Protein AF-W7XG21-F1 (afdb_monomer_lite)

Radius of gyration: 21.7 Å; chains: 1; bounding box: 55×39×60 Å

Organism: Tetrahymena thermophila (strain SB210) (NCBI:txid312017)

Foldseek 3Di:
DVVVLVVVCVVVPDCDDPCPPVVLVVLLVVLVVLLVLLVVLLVVLPPDPDPPVVNVVSCCRNQVLVVVLVVVLVVCVVPPPDPPSLLVSLVVLVVVLVVVLVVLVVVLVVCVVVVHDNVSVLLSLVSNVVSLSRCLLNNLLSLLQLQDWADDPPFIARSSDRVHGDCDVPRRVVCNVVPSVVVNCCSLPVVLVVVVVVVVVCVVVVHDPSVVVSVVSLCRPHDSVPSCVSNVSSNVSSVCSNVSRVVSNVVVVD

Sequence (254 aa):
AKLTGYFINKSDILYLGSTLKISEKSQILSKIFTDHLQILSLFSFFSVNIPNYFKVPLLLSGNSLSLTSKSIDCFFSQFQNLKPLWFYQIIWSLLLPIFLFAFYLTLGLLLLLLKKNNIILKYRNTAFIFIYLYFFPTVVSLLSRSLNCIQIGDESYLDLDFNIKCFDPENHLPYMIYFSIPILFVWIIVIPLLIFLKIRNGKLKQWSIFTEIKYSIIFAGHKEKFYYWEFGKLAYKSIIIINSILFQQNLLYK

pLDDT: mean 81.96, std 13.56, range [38.0, 97.31]

Secondary structure (DSSP, 8-state):
-HHHHHHHHHTTS----TT--TTTHHHHHHHHHHHHHHHHHHHTTSS----HHHHHHHHHHH-HHHHHHHHHHHHHHT-TT--SHHHHHHHHHHHHHHHHHHHHHHHHHHHHHTT--THHHHTHHHHHHHHHHHHHHHHHHHHHHTT-EEEETTEEEESS-TTSBTT-TTTTHHHIIIIIHHHHHIIIIIHHHHHHHHHHHHHHTT--HHHHHTTHHHHTTS-GGGTHHHHHHHHHHHHHHHHHHHHHHHHTT-

Structure (mmCIF, N/CA/C/O backbone):
data_AF-W7XG21-F1
#
_entry.id   AF-W7XG21-F1
#
loop_
_atom_site.group_PDB
_atom_site.id
_atom_site.type_symbol
_atom_site.label_atom_id
_atom_site.label_alt_id
_atom_site.label_comp_id
_atom_site.label_asym_id
_atom_site.label_entity_id
_atom_site.label_seq_id
_atom_site.pdbx_PDB_ins_code
_atom_site.Cartn_x
_atom_site.Cartn_y
_atom_site.Cartn_z
_atom_site.occupancy
_atom_site.B_iso_or_equiv
_atom_site.auth_seq_id
_atom_site.auth_comp_id
_atom_site.auth_asym_id
_atom_site.auth_atom_id
_atom_site.pdbx_PDB_model_num
ATOM 1 N N . ALA A 1 1 ? 26.578 -8.175 -20.721 1.00 51.09 1 ALA A N 1
ATOM 2 C CA . ALA A 1 1 ? 25.925 -9.338 -20.080 1.00 51.09 1 ALA A CA 1
ATOM 3 C C . ALA A 1 1 ? 24.444 -9.468 -20.469 1.00 51.09 1 ALA A C 1
ATOM 5 O O . ALA A 1 1 ? 24.156 -10.289 -21.326 1.00 51.09 1 ALA A O 1
ATOM 6 N N . LYS A 1 2 ? 23.508 -8.652 -19.941 1.00 45.06 2 LYS A N 1
ATOM 7 C CA . LYS A 1 2 ? 22.058 -8.775 -20.258 1.00 45.06 2 LYS A CA 1
ATOM 8 C C . LYS A 1 2 ? 21.704 -8.609 -21.746 1.00 45.06 2 LYS A C 1
ATOM 10 O O . LYS A 1 2 ? 20.922 -9.390 -22.266 1.00 45.06 2 LYS A O 1
ATOM 15 N N . LEU A 1 3 ? 22.283 -7.611 -22.419 1.00 55.72 3 LEU A N 1
ATOM 16 C CA . LEU A 1 3 ? 22.038 -7.356 -23.847 1.00 55.72 3 LEU A CA 1
ATOM 17 C C . LEU A 1 3 ? 22.591 -8.485 -24.725 1.00 55.72 3 LEU A C 1
ATOM 19 O O . LEU A 1 3 ? 21.897 -8.988 -25.595 1.00 55.72 3 LEU A O 1
ATOM 23 N N . THR A 1 4 ? 23.809 -8.937 -24.431 1.00 64.19 4 THR A N 1
ATOM 24 C CA . THR A 1 4 ? 24.489 -10.016 -25.155 1.00 64.19 4 THR A CA 1
ATOM 25 C C . THR A 1 4 ? 23.702 -11.330 -25.092 1.00 64.19 4 THR A C 1
ATOM 27 O O . THR A 1 4 ? 23.478 -11.954 -26.121 1.00 64.19 4 THR A O 1
ATOM 30 N N . GLY A 1 5 ? 23.196 -11.706 -23.910 1.00 60.62 5 GLY A N 1
ATOM 31 C CA . GLY A 1 5 ? 22.370 -12.910 -23.755 1.00 60.62 5 GLY A CA 1
ATOM 32 C C . GLY A 1 5 ? 21.024 -12.832 -24.485 1.00 60.62 5 GLY A C 1
ATOM 33 O O . GLY A 1 5 ? 20.565 -13.836 -25.017 1.00 60.62 5 GLY A O 1
ATOM 34 N N . TYR A 1 6 ? 20.416 -11.643 -24.572 1.00 61.75 6 TYR A N 1
ATOM 35 C CA . TYR A 1 6 ? 19.166 -11.441 -25.312 1.00 61.75 6 TYR A CA 1
ATOM 36 C C . TYR A 1 6 ? 19.341 -11.648 -26.824 1.00 61.75 6 TYR A C 1
ATOM 38 O O . TYR A 1 6 ? 18.515 -12.310 -27.447 1.00 61.75 6 TYR A O 1
ATOM 46 N N . PHE A 1 7 ? 20.422 -11.126 -27.414 1.00 70.62 7 PHE A N 1
ATOM 47 C CA . PHE A 1 7 ? 20.681 -11.279 -28.850 1.00 70.62 7 PHE A CA 1
ATOM 48 C C . PHE A 1 7 ? 21.081 -12.708 -29.235 1.00 70.62 7 PHE A C 1
ATOM 50 O O . PHE A 1 7 ? 20.623 -13.193 -30.264 1.00 70.62 7 PHE A O 1
ATOM 57 N N . ILE A 1 8 ? 21.846 -13.405 -28.389 1.00 70.19 8 ILE A N 1
ATOM 58 C CA . ILE A 1 8 ? 22.228 -14.808 -28.624 1.00 70.19 8 ILE A CA 1
ATOM 59 C C . ILE A 1 8 ? 20.993 -15.720 -28.606 1.00 70.19 8 ILE A C 1
ATOM 61 O O . ILE A 1 8 ? 20.822 -16.536 -29.507 1.00 70.19 8 ILE A O 1
ATOM 65 N N . ASN A 1 9 ? 20.074 -15.521 -27.656 1.00 57.22 9 ASN A N 1
ATOM 66 C CA . ASN A 1 9 ? 18.841 -16.311 -27.594 1.00 57.22 9 ASN A CA 1
ATOM 67 C C . ASN A 1 9 ? 17.882 -16.013 -28.762 1.00 57.22 9 ASN A C 1
ATOM 69 O O . ASN A 1 9 ? 17.053 -16.843 -29.102 1.00 57.22 9 ASN A O 1
ATOM 73 N N . LYS A 1 10 ? 17.985 -14.825 -29.376 1.00 64.19 10 LYS A N 1
ATOM 74 C CA . LYS A 1 10 ? 17.202 -14.436 -30.560 1.00 64.19 10 LYS A CA 1
ATOM 75 C C . LYS A 1 10 ? 17.805 -14.957 -31.873 1.00 64.19 10 LYS A C 1
ATOM 77 O O . LYS A 1 10 ? 17.129 -14.939 -32.892 1.00 64.19 10 LYS A O 1
ATOM 82 N N . SER A 1 11 ? 19.071 -15.375 -31.856 1.00 75.25 11 SER A N 1
ATOM 83 C CA . SER A 1 11 ? 19.761 -15.931 -33.026 1.00 75.25 11 SER A CA 1
ATOM 84 C C . SER A 1 11 ? 19.549 -17.438 -33.223 1.00 75.25 11 SER A C 1
ATOM 86 O O . SER A 1 11 ? 20.087 -17.980 -34.177 1.00 75.25 11 SER A O 1
ATOM 88 N N . ASP A 1 12 ? 18.810 -18.116 -32.333 1.00 60.25 12 ASP A N 1
ATOM 89 C CA . ASP A 1 12 ? 18.557 -19.574 -32.328 1.00 60.25 12 ASP A CA 1
ATOM 90 C C . ASP A 1 12 ? 19.813 -20.477 -32.359 1.00 60.25 12 ASP A C 1
ATOM 92 O O . ASP A 1 12 ? 19.709 -21.697 -32.441 1.00 60.25 12 ASP A O 1
ATOM 96 N N . ILE A 1 13 ? 21.014 -19.906 -32.203 1.00 69.00 13 ILE A N 1
ATOM 97 C CA . ILE A 1 13 ? 22.295 -20.635 -32.196 1.00 69.00 13 ILE A CA 1
ATOM 98 C C . ILE A 1 13 ? 22.420 -21.539 -30.955 1.00 69.00 13 ILE A C 1
ATOM 100 O O . ILE A 1 13 ? 23.082 -22.572 -30.995 1.00 69.00 13 ILE A O 1
ATOM 104 N N . LEU A 1 14 ? 21.790 -21.158 -29.840 1.00 51.00 14 LEU A N 1
ATOM 105 C CA . LEU A 1 14 ? 21.833 -21.878 -28.567 1.00 51.00 14 LEU A CA 1
ATOM 106 C C . LEU A 1 14 ? 20.486 -21.743 -27.851 1.00 51.00 14 LEU A C 1
ATOM 108 O O . LEU A 1 14 ? 20.161 -20.674 -27.334 1.00 51.00 14 LEU A O 1
ATOM 112 N N . TYR A 1 15 ? 19.726 -22.839 -27.778 1.00 49.00 15 TYR A N 1
ATOM 113 C CA . TYR A 1 15 ? 18.477 -22.902 -27.016 1.00 49.00 15 TYR A CA 1
ATOM 114 C C . TYR A 1 15 ? 18.781 -23.106 -25.534 1.00 49.00 15 TYR A C 1
ATOM 116 O O . TYR A 1 15 ? 18.716 -24.200 -24.970 1.00 49.00 15 TYR A O 1
ATOM 124 N N . LEU A 1 16 ? 19.175 -22.024 -24.885 1.00 51.59 16 LEU A N 1
ATOM 125 C CA . LEU A 1 16 ? 19.318 -22.011 -23.447 1.00 51.59 16 LEU A CA 1
ATOM 126 C C . LEU A 1 16 ? 17.901 -21.950 -22.848 1.00 51.59 16 LEU A C 1
ATOM 128 O O . LEU A 1 16 ? 17.158 -20.998 -23.090 1.00 51.59 16 LEU A O 1
ATOM 132 N N . GLY A 1 17 ? 17.504 -22.993 -22.10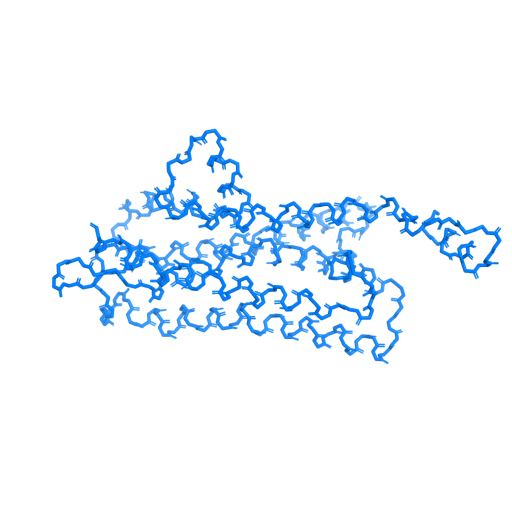8 1.00 41.72 17 GLY A N 1
ATOM 133 C CA . GLY A 1 17 ? 16.161 -23.120 -21.530 1.00 41.72 17 GLY A CA 1
ATOM 134 C C . GLY A 1 17 ? 15.689 -21.847 -20.813 1.00 41.72 17 GLY A C 1
ATOM 135 O O . GLY A 1 17 ? 16.494 -21.040 -20.349 1.00 41.72 17 GLY A O 1
ATOM 136 N N . SER A 1 18 ? 14.371 -21.661 -20.684 1.00 45.22 18 SER A N 1
ATOM 137 C CA . SER A 1 18 ? 13.708 -20.438 -20.174 1.00 45.22 18 SER A CA 1
ATOM 138 C C . SER A 1 18 ? 14.141 -19.956 -18.773 1.00 45.22 18 SER A C 1
ATOM 140 O O . SER A 1 18 ? 13.655 -18.942 -18.280 1.00 45.22 18 SER A O 1
ATOM 142 N N . THR A 1 19 ? 15.063 -20.661 -18.123 1.00 43.56 19 THR A N 1
ATOM 143 C CA . THR A 1 19 ? 15.789 -20.313 -16.896 1.00 43.56 19 THR A CA 1
ATOM 144 C C . THR A 1 19 ? 16.923 -19.293 -17.100 1.00 43.56 19 THR A C 1
ATOM 146 O O . THR A 1 19 ? 17.560 -18.876 -16.127 1.00 43.56 19 THR A O 1
ATOM 149 N N . LEU A 1 20 ? 17.144 -18.831 -18.334 1.00 41.56 20 LEU A N 1
ATOM 150 C CA . LEU A 1 20 ? 18.211 -17.921 -18.770 1.00 41.56 20 LEU A CA 1
ATOM 151 C C . LEU A 1 20 ? 18.045 -16.436 -18.389 1.00 41.56 20 LEU A C 1
ATOM 153 O O . LEU A 1 20 ? 18.489 -15.526 -19.089 1.00 41.56 20 LEU A O 1
ATOM 157 N N . LYS A 1 21 ? 17.423 -16.152 -17.250 1.00 50.03 21 LYS A N 1
ATOM 158 C CA . LYS A 1 21 ? 17.510 -14.833 -16.617 1.00 50.03 21 LYS A CA 1
ATOM 159 C C . LYS A 1 21 ? 17.879 -15.012 -15.156 1.00 50.03 21 LYS A C 1
ATOM 161 O O . LYS A 1 21 ? 17.107 -14.729 -14.247 1.00 50.03 21 LYS A O 1
ATOM 166 N N . ILE A 1 22 ? 19.108 -15.466 -14.930 1.00 47.12 22 ILE A N 1
ATOM 167 C CA . ILE A 1 22 ? 19.698 -15.663 -13.597 1.00 47.12 22 ILE A CA 1
ATOM 168 C C . ILE A 1 22 ? 19.563 -14.394 -12.721 1.00 47.12 22 ILE A C 1
ATOM 170 O O . ILE A 1 22 ? 19.378 -14.509 -11.516 1.00 47.12 22 ILE A O 1
ATOM 174 N N . SER A 1 23 ? 19.519 -13.189 -13.312 1.00 50.47 23 SER A N 1
ATOM 175 C CA . SER A 1 23 ? 19.274 -11.928 -12.586 1.00 50.47 23 SER A CA 1
ATOM 176 C C . SER A 1 23 ? 17.812 -11.634 -12.216 1.00 50.47 23 SER A C 1
ATOM 178 O O . SER A 1 23 ? 17.576 -10.784 -11.366 1.00 50.47 23 SER A O 1
ATOM 180 N N . GLU A 1 24 ? 16.827 -12.236 -12.893 1.00 54.59 24 GLU A N 1
ATOM 181 C CA . GLU A 1 24 ? 15.404 -12.075 -12.535 1.00 54.59 24 GLU A CA 1
ATOM 182 C C . GLU A 1 24 ? 14.988 -13.047 -11.425 1.00 54.59 24 GLU A C 1
ATOM 184 O O . GLU A 1 24 ? 14.003 -12.787 -10.739 1.00 54.59 24 GLU A O 1
ATOM 189 N N . LYS A 1 25 ? 15.770 -14.112 -11.177 1.00 63.50 25 LYS A N 1
ATOM 190 C CA . LYS A 1 25 ? 15.495 -15.082 -10.106 1.00 63.50 25 LYS A CA 1
ATOM 191 C C . LYS A 1 25 ? 15.324 -14.408 -8.745 1.00 63.50 25 LYS A C 1
ATOM 193 O O . LYS A 1 25 ? 14.364 -14.717 -8.058 1.00 63.50 25 LYS A O 1
ATOM 198 N N . SER A 1 26 ? 16.189 -13.464 -8.367 1.00 69.50 26 SER A N 1
ATOM 199 C CA . SER A 1 26 ? 16.089 -12.803 -7.056 1.00 69.50 26 SER A CA 1
ATOM 200 C C . SER A 1 26 ? 14.836 -11.935 -6.920 1.00 69.50 26 SER A C 1
ATOM 202 O O . SER A 1 26 ? 14.194 -11.962 -5.877 1.00 69.50 26 SER A O 1
ATOM 204 N N . GLN A 1 27 ? 14.444 -11.211 -7.976 1.00 69.94 27 GLN A N 1
ATOM 205 C CA . GLN A 1 27 ? 13.226 -10.392 -7.978 1.00 69.94 27 GLN A CA 1
ATOM 206 C C . GLN A 1 27 ? 11.970 -11.263 -7.909 1.00 69.94 27 GLN A C 1
ATOM 208 O O . GLN A 1 27 ? 11.058 -10.964 -7.143 1.00 69.94 27 GLN A O 1
ATOM 213 N N . ILE A 1 28 ? 11.941 -12.358 -8.673 1.00 77.62 28 ILE A N 1
ATOM 214 C CA . ILE A 1 28 ? 10.830 -13.315 -8.674 1.00 77.62 28 ILE A CA 1
ATOM 215 C C . ILE A 1 28 ? 10.730 -14.016 -7.315 1.00 77.62 28 ILE A C 1
ATOM 217 O O . ILE A 1 28 ? 9.648 -14.058 -6.739 1.00 77.62 28 ILE A O 1
ATOM 221 N N . LEU A 1 29 ? 11.848 -14.507 -6.772 1.00 79.69 29 LEU A N 1
ATOM 222 C CA . LEU A 1 29 ? 11.887 -15.170 -5.466 1.00 79.69 29 LEU A CA 1
ATOM 223 C C . LEU A 1 29 ? 11.486 -14.221 -4.338 1.00 79.69 29 LEU A C 1
ATOM 225 O O . LEU A 1 29 ? 10.632 -14.580 -3.537 1.00 79.69 29 LEU A O 1
ATOM 229 N N . SER A 1 30 ? 12.037 -13.002 -4.304 1.00 77.25 30 SER A N 1
ATOM 230 C CA . SER A 1 30 ? 11.657 -11.992 -3.310 1.00 77.25 30 SER A CA 1
ATOM 231 C C . SER A 1 30 ? 10.165 -11.689 -3.379 1.00 77.25 30 SER A C 1
ATOM 233 O O . SER A 1 30 ? 9.522 -11.618 -2.343 1.00 77.25 30 SER A O 1
ATOM 235 N N . LYS A 1 31 ? 9.603 -11.555 -4.582 1.00 82.31 31 LYS A N 1
ATOM 236 C CA . LYS A 1 31 ? 8.179 -11.280 -4.777 1.00 82.31 31 LYS A CA 1
ATOM 237 C C . LYS A 1 31 ? 7.293 -12.438 -4.322 1.00 82.31 31 LYS A C 1
ATOM 239 O O . LYS A 1 31 ? 6.344 -12.202 -3.587 1.00 82.31 31 LYS A O 1
ATOM 244 N N . ILE A 1 32 ? 7.615 -13.675 -4.709 1.00 83.69 32 ILE A N 1
ATOM 245 C CA . ILE A 1 32 ? 6.880 -14.874 -4.270 1.00 83.69 32 ILE A CA 1
ATOM 246 C C . ILE A 1 32 ? 6.934 -14.993 -2.745 1.00 83.69 32 ILE A C 1
ATOM 248 O O . ILE A 1 32 ? 5.900 -15.175 -2.108 1.00 83.69 32 ILE A O 1
ATOM 252 N N . PHE A 1 33 ? 8.127 -14.848 -2.168 1.00 83.25 33 PHE A N 1
ATOM 253 C CA . PHE A 1 33 ? 8.347 -14.924 -0.730 1.00 83.25 33 PHE A CA 1
ATOM 254 C C . PHE A 1 33 ? 7.552 -13.853 0.024 1.00 83.25 33 PHE A C 1
ATOM 256 O O . PHE A 1 33 ? 6.795 -14.186 0.932 1.00 83.25 33 PHE A O 1
ATOM 263 N N . THR A 1 34 ? 7.649 -12.587 -0.393 1.00 81.56 34 THR A N 1
ATOM 264 C CA . THR A 1 34 ? 6.872 -11.487 0.190 1.00 81.56 34 THR A CA 1
ATOM 265 C C . THR A 1 34 ? 5.369 -11.723 0.039 1.00 81.56 34 THR A C 1
ATOM 267 O O . THR A 1 34 ? 4.644 -11.581 1.017 1.00 81.56 34 THR A O 1
ATOM 270 N N . ASP A 1 35 ? 4.892 -12.150 -1.134 1.00 83.50 35 ASP A N 1
ATOM 271 C CA . ASP A 1 35 ? 3.472 -12.449 -1.363 1.00 83.50 35 ASP A CA 1
ATOM 272 C C . ASP A 1 35 ? 2.957 -13.535 -0.403 1.00 83.50 35 ASP A C 1
ATOM 274 O O . ASP A 1 35 ? 1.866 -13.399 0.154 1.00 83.50 35 ASP A O 1
ATOM 278 N N . HIS A 1 36 ? 3.736 -14.599 -0.191 1.00 85.75 36 HIS A N 1
ATOM 279 C CA . HIS A 1 36 ? 3.350 -15.703 0.692 1.00 85.75 36 HIS A CA 1
ATOM 280 C C . HIS A 1 36 ? 3.365 -15.280 2.157 1.00 85.75 36 HIS A C 1
ATOM 282 O O . HIS A 1 36 ? 2.419 -15.579 2.879 1.00 85.75 36 HIS A O 1
ATOM 288 N N . LEU A 1 37 ? 4.390 -14.547 2.591 1.00 82.56 37 LEU A N 1
ATOM 289 C CA . LEU A 1 37 ? 4.461 -14.029 3.956 1.00 82.56 37 LEU A CA 1
ATOM 290 C C . LEU A 1 37 ? 3.326 -13.053 4.265 1.00 82.56 37 LEU A C 1
ATOM 292 O O . LEU A 1 37 ? 2.730 -13.134 5.335 1.00 82.56 37 LEU A O 1
ATOM 296 N N . GLN A 1 38 ? 2.980 -12.182 3.316 1.00 84.19 38 GLN A N 1
ATOM 297 C CA . GLN A 1 38 ? 1.833 -11.283 3.430 1.00 84.19 38 GLN A CA 1
ATOM 298 C C . GLN A 1 38 ? 0.530 -12.063 3.629 1.00 84.19 38 GLN A C 1
ATOM 300 O O . GLN A 1 38 ? -0.201 -11.777 4.572 1.00 84.19 38 GLN A O 1
ATOM 305 N N . ILE A 1 39 ? 0.257 -13.079 2.805 1.00 81.62 39 ILE A N 1
ATOM 306 C CA . ILE A 1 39 ? -0.952 -13.908 2.946 1.00 81.62 39 ILE A CA 1
ATOM 307 C C . ILE A 1 39 ? -0.933 -14.687 4.265 1.00 81.62 39 ILE A C 1
ATOM 309 O O . ILE A 1 39 ? -1.923 -14.686 4.991 1.00 81.62 39 ILE A O 1
ATOM 313 N N . LEU A 1 40 ? 0.195 -15.311 4.609 1.00 81.12 40 LEU A N 1
ATOM 314 C CA . LEU A 1 40 ? 0.346 -16.051 5.859 1.00 81.12 40 LEU A CA 1
ATOM 315 C C . LEU A 1 40 ? 0.131 -15.154 7.083 1.00 81.12 40 LEU A C 1
ATOM 317 O O . LEU A 1 40 ? -0.519 -15.574 8.035 1.00 81.12 40 LEU A O 1
ATOM 321 N N . SER A 1 41 ? 0.596 -13.903 7.050 1.00 76.88 41 SER A N 1
ATOM 322 C CA . SER A 1 41 ? 0.371 -12.954 8.147 1.00 76.88 41 SER A CA 1
ATOM 323 C C . SER A 1 41 ? -1.110 -12.671 8.403 1.00 76.88 41 SER A C 1
ATOM 325 O O . SER A 1 41 ? -1.483 -12.450 9.554 1.00 76.88 41 SER A O 1
ATOM 327 N N . LEU A 1 42 ? -1.972 -12.777 7.385 1.00 74.38 42 LEU A N 1
ATOM 328 C CA . LEU A 1 42 ? -3.421 -12.655 7.567 1.00 74.38 42 LEU A CA 1
ATOM 329 C C . LEU A 1 42 ? -3.984 -13.809 8.402 1.00 74.38 42 LEU A C 1
ATOM 331 O O . LEU A 1 42 ? -4.886 -13.597 9.205 1.00 74.38 42 LEU A O 1
ATOM 335 N N . PHE A 1 43 ? -3.405 -15.010 8.297 1.00 72.94 43 PHE A N 1
ATOM 336 C CA . PHE A 1 43 ? -3.842 -16.148 9.105 1.00 72.94 43 PHE A CA 1
ATOM 337 C C . PHE A 1 43 ? -3.538 -15.988 10.595 1.00 72.94 43 PHE A C 1
ATOM 339 O O . PHE A 1 43 ? -4.204 -16.606 11.420 1.00 72.94 43 PHE A O 1
ATOM 346 N N . SER A 1 44 ? -2.574 -15.136 10.956 1.00 64.38 44 SER A N 1
ATOM 347 C CA . SER A 1 44 ? -2.250 -14.875 12.362 1.00 64.38 44 SER A CA 1
ATOM 348 C C . SER A 1 44 ? -3.296 -14.035 13.107 1.00 64.38 44 SER A C 1
ATOM 350 O O . SER A 1 44 ? -3.209 -13.930 14.331 1.00 64.38 44 SER A O 1
ATOM 352 N N . PHE A 1 45 ? -4.267 -13.449 12.393 1.00 61.47 45 PHE A N 1
ATOM 353 C CA . PHE A 1 45 ? -5.435 -12.801 12.997 1.00 61.47 45 PHE A CA 1
ATOM 354 C C . PHE A 1 45 ? -6.480 -13.801 13.489 1.00 61.47 45 PHE A C 1
ATOM 356 O O . PHE A 1 45 ? -7.220 -13.496 14.422 1.00 61.47 45 PHE A O 1
ATOM 363 N N . PHE A 1 46 ? -6.539 -14.995 12.897 1.00 63.94 46 PHE A N 1
ATOM 364 C CA . PHE A 1 46 ? -7.368 -16.063 13.439 1.00 63.94 46 PHE A CA 1
ATOM 365 C C . PHE A 1 46 ? -6.730 -16.585 14.728 1.00 63.94 46 PHE A C 1
ATOM 367 O O . PHE A 1 46 ? -5.507 -16.571 14.875 1.00 63.94 46 PHE A O 1
ATOM 374 N N . SER A 1 47 ? -7.555 -17.065 15.658 1.00 56.84 47 SER A N 1
ATOM 375 C CA . SER A 1 47 ? -7.174 -17.628 16.963 1.00 56.84 47 SER A CA 1
ATOM 376 C C . SER A 1 47 ? -6.412 -18.963 16.860 1.00 56.84 47 SER A C 1
ATOM 378 O O . SER A 1 47 ? -6.596 -19.880 17.655 1.00 56.84 47 SER A O 1
ATOM 380 N N . VAL A 1 48 ? -5.537 -19.101 15.865 1.00 64.75 48 VAL A N 1
ATOM 381 C CA . VAL A 1 48 ? -4.606 -20.214 15.743 1.00 64.75 48 VAL A CA 1
ATOM 382 C C . VAL A 1 48 ? -3.431 -19.928 16.673 1.00 64.75 48 VAL A C 1
ATOM 384 O O . VAL A 1 48 ? -2.706 -18.945 16.503 1.00 64.75 48 VAL A O 1
ATOM 387 N N . ASN A 1 49 ? -3.225 -20.799 17.660 1.00 65.50 49 ASN A N 1
ATOM 388 C CA . ASN A 1 49 ? -2.102 -20.722 18.592 1.00 65.50 49 ASN A CA 1
ATOM 389 C C . ASN A 1 49 ? -0.783 -21.057 17.877 1.00 65.50 49 ASN A C 1
ATOM 391 O O . ASN A 1 49 ? -0.272 -22.172 17.957 1.00 65.50 49 ASN A O 1
ATOM 395 N N . ILE A 1 50 ? -0.234 -20.085 17.147 1.00 71.69 50 ILE A N 1
ATOM 396 C CA . ILE A 1 50 ? 1.075 -20.189 16.500 1.00 71.69 50 ILE A CA 1
ATOM 397 C C . ILE A 1 50 ? 2.153 -19.829 17.535 1.00 71.69 50 ILE A C 1
ATOM 399 O O . ILE A 1 50 ? 2.098 -18.732 18.099 1.00 71.69 50 ILE A O 1
ATOM 403 N N . PRO A 1 51 ? 3.162 -20.691 17.770 1.00 80.00 51 PRO A N 1
ATOM 404 C CA . PRO A 1 51 ? 4.279 -20.368 18.652 1.00 80.00 51 PRO A CA 1
ATOM 405 C C . PRO A 1 51 ? 4.974 -19.057 18.256 1.00 80.00 51 PRO A C 1
ATOM 407 O O . PRO A 1 51 ? 5.168 -18.775 17.069 1.00 80.00 51 PRO A O 1
ATOM 410 N N . ASN A 1 52 ? 5.418 -18.279 19.248 1.00 75.12 52 ASN A N 1
ATOM 411 C CA . ASN A 1 52 ? 5.994 -16.942 19.036 1.00 75.12 52 ASN A CA 1
ATOM 412 C C . ASN A 1 52 ? 7.168 -16.920 18.040 1.00 75.12 52 ASN A C 1
ATOM 414 O O . ASN A 1 52 ? 7.305 -15.958 17.286 1.00 75.12 52 ASN A O 1
ATOM 418 N N . TYR A 1 53 ? 7.964 -17.994 17.982 1.00 78.38 53 TYR A N 1
ATOM 419 C CA . TYR A 1 53 ? 9.071 -18.139 17.032 1.00 78.38 53 TYR A CA 1
ATOM 420 C C . TYR A 1 53 ? 8.622 -18.027 15.566 1.00 78.38 53 TYR A C 1
ATOM 422 O O . TYR A 1 53 ? 9.294 -17.389 14.760 1.00 78.38 53 TYR A O 1
ATOM 430 N N . PHE A 1 54 ? 7.460 -18.590 15.225 1.00 76.94 54 PHE A N 1
ATOM 431 C CA . PHE A 1 54 ? 6.901 -18.508 13.875 1.00 76.94 54 PHE A CA 1
ATOM 432 C C . PHE A 1 54 ? 6.071 -17.237 13.662 1.00 76.94 54 PHE A C 1
ATOM 434 O O . PHE A 1 54 ? 6.020 -16.721 12.549 1.00 76.94 54 PHE A O 1
ATOM 441 N N . LYS A 1 55 ? 5.459 -16.693 14.722 1.00 74.88 55 LYS A N 1
ATOM 442 C CA . LYS A 1 55 ? 4.594 -15.505 14.645 1.00 74.88 55 LYS A CA 1
ATOM 443 C C . LYS A 1 55 ? 5.369 -14.212 14.353 1.00 74.88 55 LYS A C 1
ATOM 445 O O . LYS A 1 55 ? 4.905 -13.390 13.565 1.00 74.88 55 LYS A O 1
ATOM 450 N N . VAL A 1 56 ? 6.549 -14.028 14.951 1.00 74.06 56 VAL A N 1
ATOM 451 C CA . VAL A 1 56 ? 7.321 -12.775 14.828 1.00 74.06 56 VAL A CA 1
ATOM 452 C C . VAL A 1 56 ? 7.818 -12.515 13.394 1.00 74.06 56 VAL A C 1
ATOM 454 O O . VAL A 1 56 ? 7.522 -11.439 12.869 1.00 74.06 56 VAL A O 1
ATOM 457 N N . PRO A 1 57 ? 8.497 -13.455 12.703 1.00 73.81 57 PRO A N 1
ATOM 458 C CA . PRO A 1 57 ? 8.932 -13.239 11.320 1.00 73.81 57 PRO A CA 1
ATOM 459 C C . PRO A 1 57 ? 7.757 -13.023 10.362 1.00 73.81 57 PRO A C 1
ATOM 461 O O . PRO A 1 57 ? 7.847 -12.213 9.439 1.00 73.81 57 PRO A O 1
ATOM 464 N N . LEU A 1 58 ? 6.643 -13.718 10.605 1.00 75.00 58 LEU A N 1
ATOM 465 C CA . LEU A 1 58 ? 5.421 -13.628 9.813 1.00 75.00 58 LEU A CA 1
ATOM 466 C C . LEU A 1 58 ? 4.798 -12.230 9.876 1.00 75.00 58 LEU A C 1
ATOM 468 O O . LEU A 1 58 ? 4.477 -11.638 8.849 1.00 75.00 58 LEU A O 1
ATOM 472 N N . LEU A 1 59 ? 4.663 -11.686 11.087 1.00 70.44 59 LEU A N 1
ATOM 473 C CA . LEU A 1 59 ? 4.090 -10.363 11.308 1.00 70.44 59 LEU A CA 1
ATOM 474 C C . LEU A 1 59 ? 5.035 -9.252 10.846 1.00 70.44 59 LEU A C 1
ATOM 476 O O . LEU A 1 59 ? 4.590 -8.329 10.178 1.00 70.44 59 LEU A O 1
ATOM 480 N N . LEU A 1 60 ? 6.341 -9.352 11.113 1.00 71.25 60 LEU A N 1
ATOM 481 C CA . LEU A 1 60 ? 7.307 -8.332 10.680 1.00 71.25 60 LEU A CA 1
ATOM 482 C C . LEU A 1 60 ? 7.390 -8.192 9.155 1.00 71.25 60 LEU A C 1
ATOM 484 O O . LEU A 1 60 ? 7.606 -7.091 8.654 1.00 71.25 60 LEU A O 1
ATOM 488 N N . SER A 1 61 ? 7.233 -9.293 8.422 1.00 68.62 61 SER A N 1
ATOM 489 C CA . SER A 1 61 ? 7.376 -9.306 6.964 1.00 68.62 61 SER A CA 1
ATOM 490 C C . SER A 1 61 ? 6.053 -9.175 6.208 1.00 68.62 61 SER A C 1
ATOM 492 O O . SER A 1 61 ? 6.032 -8.602 5.119 1.00 68.62 61 SER A O 1
ATOM 494 N N . GLY A 1 62 ? 4.955 -9.691 6.766 1.00 64.81 62 GLY A N 1
ATOM 495 C CA . GLY A 1 62 ? 3.644 -9.678 6.122 1.00 64.81 62 GLY A CA 1
ATOM 496 C C . GLY A 1 62 ? 2.700 -8.574 6.604 1.00 64.81 62 GLY A C 1
ATOM 497 O O . GLY A 1 62 ? 1.915 -8.073 5.801 1.00 64.81 62 GLY A O 1
ATOM 498 N N . ASN A 1 63 ? 2.806 -8.149 7.871 1.00 67.88 63 ASN A N 1
ATOM 499 C CA . ASN A 1 63 ? 1.990 -7.086 8.466 1.00 67.88 63 ASN A CA 1
ATOM 500 C C . ASN A 1 63 ? 2.810 -6.207 9.429 1.00 67.88 63 ASN A C 1
ATOM 502 O O . ASN A 1 63 ? 2.543 -6.109 10.626 1.00 67.88 63 ASN A O 1
ATOM 506 N N . SER A 1 64 ? 3.855 -5.570 8.902 1.00 62.38 64 SER A N 1
ATOM 507 C CA . SER A 1 64 ? 4.831 -4.841 9.721 1.00 62.38 64 SER A CA 1
ATOM 508 C C . SER A 1 64 ? 4.212 -3.719 10.565 1.00 62.38 64 SER A C 1
ATOM 510 O O . SER A 1 64 ? 4.721 -3.410 11.640 1.00 62.38 64 SER A O 1
ATOM 512 N N . LEU A 1 65 ? 3.113 -3.114 10.094 1.00 63.47 65 LEU A N 1
ATOM 513 C CA . LEU A 1 65 ? 2.482 -1.976 10.764 1.00 63.47 65 LEU A CA 1
ATOM 514 C C . LEU A 1 65 ? 1.706 -2.384 12.024 1.00 63.47 65 LEU A C 1
ATOM 516 O O . LEU A 1 65 ? 1.629 -1.578 12.947 1.00 63.47 65 LEU A O 1
ATOM 520 N N . SER A 1 66 ? 1.181 -3.615 12.117 1.00 63.53 66 SER A N 1
ATOM 521 C CA . SER A 1 66 ? 0.402 -4.047 13.291 1.00 63.53 66 SER A CA 1
ATOM 522 C C . SER A 1 66 ? 1.252 -4.238 14.550 1.00 63.53 66 SER A C 1
ATOM 524 O O . SER A 1 66 ? 0.749 -4.093 15.661 1.00 63.53 66 SER A O 1
ATOM 526 N N . LEU A 1 67 ? 2.538 -4.574 14.391 1.00 61.78 67 LEU A N 1
ATOM 527 C CA . LEU A 1 67 ? 3.482 -4.676 15.509 1.00 61.78 67 LEU A CA 1
ATOM 528 C C . LEU A 1 67 ? 3.965 -3.298 15.957 1.00 61.78 67 LEU A C 1
ATOM 530 O O . LEU A 1 67 ? 4.015 -3.021 17.153 1.00 61.78 67 LEU A O 1
ATOM 534 N N . THR A 1 68 ? 4.297 -2.422 15.006 1.00 61.81 68 THR A N 1
ATOM 535 C CA . THR A 1 68 ? 4.765 -1.070 15.334 1.00 61.81 68 THR A CA 1
ATOM 536 C C . THR A 1 68 ? 3.657 -0.218 15.929 1.00 61.81 68 THR A C 1
ATOM 538 O O . THR A 1 68 ? 3.932 0.615 16.788 1.00 61.81 68 THR A O 1
ATOM 541 N N . SER A 1 69 ? 2.408 -0.431 15.506 1.00 66.25 69 SER A N 1
ATOM 542 C CA . SER A 1 69 ? 1.299 0.399 15.951 1.00 66.25 69 SER A CA 1
ATOM 543 C C . SER A 1 69 ? 1.062 0.320 17.454 1.00 66.25 69 SER A C 1
ATOM 545 O O . SER A 1 69 ? 0.842 1.348 18.071 1.00 66.25 69 SER A O 1
ATOM 547 N N . LYS A 1 70 ? 1.200 -0.857 18.076 1.00 67.62 70 LYS A N 1
ATOM 548 C CA . LYS A 1 70 ? 0.952 -1.013 19.519 1.00 67.62 70 LYS A CA 1
ATOM 549 C C . LYS A 1 70 ? 1.969 -0.281 20.395 1.00 67.62 70 LYS A C 1
ATOM 551 O O . LYS A 1 70 ? 1.600 0.290 21.417 1.00 67.62 70 LYS A O 1
ATOM 556 N N . SER A 1 71 ? 3.234 -0.240 19.982 1.00 74.06 71 SER A N 1
ATOM 557 C CA . SER A 1 71 ? 4.254 0.564 20.669 1.00 74.06 71 SER A CA 1
ATOM 558 C C . SER A 1 71 ? 3.979 2.063 20.537 1.00 74.06 71 SER A C 1
ATOM 560 O O . SER A 1 71 ? 4.257 2.833 21.453 1.00 74.06 71 SER A O 1
ATOM 562 N N . ILE A 1 72 ? 3.413 2.474 19.402 1.00 71.81 72 ILE A N 1
ATOM 563 C CA . ILE A 1 72 ? 3.052 3.865 19.127 1.00 71.81 72 ILE A CA 1
ATOM 564 C C . ILE A 1 72 ? 1.800 4.272 19.911 1.00 71.81 72 ILE A C 1
ATOM 566 O O . ILE A 1 72 ? 1.785 5.368 20.462 1.00 71.81 72 ILE A O 1
ATOM 570 N N . ASP A 1 73 ? 0.805 3.388 20.042 1.00 75.38 73 ASP A N 1
ATOM 571 C CA . ASP A 1 73 ? -0.383 3.609 20.878 1.00 75.38 73 ASP A CA 1
ATOM 572 C C . ASP A 1 73 ? 0.039 3.957 22.320 1.00 75.38 73 ASP A C 1
ATOM 574 O O . ASP A 1 73 ? -0.463 4.912 22.910 1.00 75.38 73 ASP A O 1
ATOM 578 N N . CYS A 1 74 ? 1.035 3.241 22.861 1.00 78.62 74 CYS A N 1
ATOM 579 C CA . CYS A 1 74 ? 1.608 3.516 24.182 1.00 78.62 74 CYS A CA 1
ATOM 580 C C . CYS A 1 74 ? 2.267 4.905 24.254 1.00 78.62 74 CYS A C 1
ATOM 582 O O . CYS A 1 74 ? 2.033 5.647 25.206 1.00 78.62 74 CYS A O 1
ATOM 584 N N . PHE A 1 75 ? 3.022 5.306 23.229 1.00 81.75 75 PHE A N 1
ATOM 585 C CA . PHE A 1 75 ? 3.639 6.634 23.182 1.00 81.75 75 PHE A CA 1
ATOM 586 C C . PHE A 1 75 ? 2.592 7.753 23.084 1.00 81.75 75 PHE A C 1
ATOM 588 O O . PHE A 1 75 ? 2.648 8.723 23.837 1.00 81.75 75 PHE A O 1
ATOM 595 N N . PHE A 1 76 ? 1.601 7.612 22.200 1.00 79.31 76 PHE A N 1
ATOM 596 C CA . PHE A 1 76 ? 0.557 8.622 22.022 1.00 79.31 76 PHE A CA 1
ATOM 597 C C . PHE A 1 76 ? -0.431 8.690 23.185 1.00 79.31 76 PHE A C 1
ATOM 599 O O . PHE A 1 76 ? -0.929 9.776 23.470 1.00 79.31 76 PHE A O 1
ATOM 606 N N . SER A 1 77 ? -0.648 7.596 23.922 1.00 81.06 77 SER A N 1
ATOM 607 C CA . SER A 1 77 ? -1.500 7.612 25.121 1.00 81.06 77 SER A CA 1
ATOM 608 C C . SER A 1 77 ? -1.006 8.561 26.222 1.00 81.06 77 SER A C 1
ATOM 610 O O . SER A 1 77 ? -1.801 9.000 27.050 1.00 81.06 77 SER A O 1
ATOM 612 N N . GLN A 1 78 ? 0.282 8.927 26.218 1.00 82.75 78 GLN A N 1
ATOM 613 C CA . GLN A 1 78 ? 0.846 9.883 27.177 1.00 82.75 78 GLN A CA 1
ATOM 614 C C . GLN A 1 78 ? 0.398 11.327 26.896 1.00 82.75 78 GLN A C 1
ATOM 616 O O . GLN A 1 78 ? 0.442 12.174 27.787 1.00 82.75 78 GLN A O 1
ATOM 621 N N . PHE A 1 79 ? -0.069 11.618 25.678 1.00 80.06 79 PHE A N 1
ATOM 622 C CA . PHE A 1 79 ? -0.513 12.946 25.267 1.00 80.06 79 PHE A CA 1
ATOM 623 C C . PHE A 1 79 ? -2.045 13.017 25.269 1.00 80.06 79 PHE A C 1
ATOM 625 O O . PHE A 1 79 ? -2.701 12.673 24.288 1.00 80.06 79 PHE A O 1
ATOM 632 N N . GLN A 1 80 ? -2.628 13.531 26.357 1.00 69.38 80 GLN A N 1
ATOM 633 C CA . GLN A 1 80 ? -4.088 13.613 26.551 1.00 69.38 80 GLN A CA 1
ATOM 634 C C . GLN A 1 80 ? -4.841 14.396 25.453 1.00 69.38 80 GLN A C 1
ATOM 636 O O . GLN A 1 80 ? -6.036 14.176 25.260 1.00 69.38 80 GLN A O 1
ATOM 641 N N . ASN A 1 81 ? -4.146 15.266 24.712 1.00 75.00 81 ASN A N 1
ATOM 642 C CA . ASN A 1 81 ? -4.721 16.099 23.652 1.00 75.00 81 ASN A CA 1
ATOM 643 C C . ASN A 1 81 ? -4.870 15.373 22.300 1.00 75.00 81 ASN A C 1
ATOM 645 O O . ASN A 1 81 ? -5.505 15.908 21.395 1.00 75.00 81 ASN A O 1
ATOM 649 N N . LEU A 1 82 ? -4.275 14.185 22.127 1.00 74.12 82 LEU A N 1
ATOM 650 C CA . LEU A 1 82 ? -4.303 13.440 20.864 1.00 74.12 82 LEU A CA 1
ATOM 651 C C . LEU A 1 82 ? -5.450 12.422 20.864 1.00 74.12 82 LEU A C 1
ATOM 653 O O . LEU A 1 82 ? -5.242 11.227 21.067 1.00 74.12 82 LEU A O 1
ATOM 657 N N . LYS A 1 83 ? -6.675 12.895 20.621 1.00 77.31 83 LYS A N 1
ATOM 658 C CA . LYS A 1 83 ? -7.842 12.039 20.359 1.00 77.31 83 LYS A CA 1
ATOM 659 C C . LYS A 1 83 ? -8.398 12.307 18.951 1.00 77.31 83 LYS A C 1
ATOM 661 O O . LYS A 1 83 ? -8.408 13.465 18.540 1.00 77.31 83 LYS A O 1
ATOM 666 N N . PRO A 1 84 ? -8.852 11.274 18.219 1.00 85.69 84 PRO A N 1
ATOM 667 C CA . PRO A 1 84 ? -8.808 9.854 18.573 1.00 85.69 84 PRO A CA 1
ATOM 668 C C . PRO A 1 84 ? -7.463 9.188 18.198 1.00 85.69 84 PRO A C 1
ATOM 670 O O . PRO A 1 84 ? -6.886 9.459 17.145 1.00 85.69 84 PRO A O 1
ATOM 673 N N . LEU A 1 85 ? -6.953 8.291 19.051 1.00 85.56 85 LEU A N 1
ATOM 674 C CA . LEU A 1 85 ? -5.609 7.698 18.912 1.00 85.56 85 LEU A CA 1
ATOM 675 C C . LEU A 1 85 ? -5.449 6.858 17.634 1.00 85.56 85 LEU A C 1
ATOM 677 O O . LEU A 1 85 ? -4.428 6.960 16.948 1.00 85.56 85 LEU A O 1
ATOM 681 N N . TRP A 1 86 ? -6.480 6.085 17.272 1.00 87.19 86 TRP A N 1
ATOM 682 C CA . TRP A 1 86 ? -6.475 5.244 16.068 1.00 87.19 86 TRP A CA 1
ATOM 683 C C . TRP A 1 86 ? -6.217 6.051 14.787 1.00 87.19 86 TRP A C 1
ATOM 685 O O . TRP A 1 86 ? -5.559 5.569 13.868 1.00 87.19 86 TRP A O 1
ATOM 695 N N . PHE A 1 87 ? -6.681 7.301 14.717 1.00 90.25 87 PHE A N 1
ATOM 696 C CA . PHE A 1 87 ? -6.474 8.153 13.548 1.00 90.25 87 PHE A CA 1
ATOM 697 C C . PHE A 1 87 ? -4.992 8.509 13.370 1.00 90.25 87 PHE A C 1
ATOM 699 O O . PHE A 1 87 ? -4.429 8.348 12.282 1.00 90.25 87 PHE A O 1
ATOM 706 N N . TYR A 1 88 ? -4.324 8.912 14.454 1.00 87.12 88 TYR A N 1
ATOM 707 C CA . TYR A 1 88 ? -2.890 9.217 14.444 1.00 87.12 88 TYR A CA 1
ATOM 708 C C . TYR A 1 88 ? -2.035 7.979 14.159 1.00 87.12 88 TYR A C 1
ATOM 710 O O . TYR A 1 88 ? -1.048 8.064 13.422 1.00 87.12 88 TYR A O 1
ATOM 718 N N . GLN A 1 89 ? -2.447 6.816 14.664 1.00 84.56 89 GLN A N 1
ATOM 719 C CA . GLN A 1 89 ? -1.830 5.530 14.344 1.00 84.56 89 GLN A CA 1
ATOM 720 C C . GLN A 1 89 ? -1.860 5.249 12.828 1.00 84.56 89 GLN A C 1
ATOM 722 O O . GLN A 1 89 ? -0.849 4.816 12.257 1.00 84.56 89 GLN A O 1
ATOM 727 N N . ILE A 1 90 ? -2.985 5.519 12.153 1.00 88.00 90 ILE A N 1
ATOM 728 C CA . ILE A 1 90 ? -3.101 5.337 10.697 1.00 88.00 90 ILE A CA 1
ATOM 729 C C . ILE A 1 90 ? -2.243 6.344 9.942 1.00 88.00 90 ILE A C 1
ATOM 731 O O . ILE A 1 90 ? -1.516 5.943 9.032 1.00 88.00 90 ILE A O 1
ATOM 735 N N . ILE A 1 91 ? -2.269 7.623 10.325 1.00 89.50 91 ILE A N 1
ATOM 736 C CA . ILE A 1 91 ? -1.424 8.648 9.695 1.00 89.50 91 ILE A CA 1
ATOM 737 C C . ILE A 1 91 ? 0.046 8.242 9.761 1.00 89.50 91 ILE A C 1
ATOM 739 O O . ILE A 1 91 ? 0.734 8.240 8.740 1.00 89.50 91 ILE A O 1
ATOM 743 N N . TRP A 1 92 ? 0.526 7.848 10.940 1.00 84.75 92 TRP A N 1
ATOM 744 C CA . TRP A 1 92 ? 1.913 7.428 11.109 1.00 84.75 92 TRP A CA 1
ATOM 745 C C . TRP A 1 92 ? 2.259 6.211 10.246 1.00 84.75 92 TRP A C 1
ATOM 747 O O . TRP A 1 92 ? 3.303 6.158 9.592 1.00 84.75 92 TRP A O 1
ATOM 757 N N . SER A 1 93 ? 1.340 5.250 10.185 1.00 86.00 93 SER A N 1
ATOM 758 C CA . SER A 1 93 ? 1.496 4.048 9.370 1.00 86.00 93 SER A CA 1
ATOM 759 C C . SER A 1 93 ? 1.555 4.355 7.868 1.00 86.00 93 SER A C 1
ATOM 761 O O . SER A 1 93 ? 2.337 3.737 7.144 1.00 86.00 93 SER A O 1
ATOM 763 N N . LEU A 1 94 ? 0.780 5.337 7.396 1.00 89.50 94 LEU A N 1
ATOM 764 C CA . LEU A 1 94 ? 0.804 5.823 6.011 1.00 89.50 94 LEU A CA 1
ATOM 765 C C . LEU A 1 94 ? 2.045 6.675 5.699 1.00 89.50 94 LEU A C 1
ATOM 767 O O . LEU A 1 94 ? 2.503 6.690 4.556 1.00 89.50 94 LEU A O 1
ATOM 771 N N . LEU A 1 95 ? 2.622 7.351 6.696 1.00 89.81 95 LEU A N 1
ATOM 772 C CA . LEU A 1 95 ? 3.858 8.123 6.537 1.00 89.81 95 LEU A CA 1
ATOM 773 C C . LEU A 1 95 ? 5.087 7.231 6.330 1.00 89.81 95 LEU A C 1
ATOM 775 O O . LEU A 1 95 ? 6.016 7.638 5.634 1.00 89.81 95 LEU A O 1
ATOM 779 N N . LEU A 1 96 ? 5.099 6.009 6.865 1.00 88.81 96 LEU A N 1
ATOM 780 C CA . LEU A 1 96 ? 6.236 5.090 6.747 1.00 88.81 96 LEU A CA 1
ATOM 781 C C . LEU A 1 96 ? 6.669 4.794 5.290 1.00 88.81 96 LEU A C 1
ATOM 783 O O . LEU A 1 96 ? 7.847 4.999 4.981 1.00 88.81 96 LEU A O 1
ATOM 787 N N . PRO A 1 97 ? 5.793 4.355 4.359 1.00 91.38 97 PRO A N 1
ATOM 788 C CA . PRO A 1 97 ? 6.191 4.139 2.964 1.00 91.38 97 PRO A CA 1
ATOM 789 C C . PRO A 1 97 ? 6.663 5.429 2.277 1.00 91.38 97 PRO A C 1
ATOM 791 O O . PRO A 1 97 ? 7.571 5.381 1.441 1.00 91.38 97 PRO A O 1
ATOM 794 N N . ILE A 1 98 ? 6.097 6.583 2.650 1.00 92.88 98 ILE A N 1
ATOM 795 C CA . ILE A 1 98 ? 6.513 7.895 2.133 1.00 92.88 98 ILE A CA 1
ATOM 796 C C . ILE A 1 98 ? 7.928 8.217 2.616 1.00 92.88 98 ILE A C 1
ATOM 798 O O . ILE A 1 98 ? 8.776 8.592 1.808 1.00 92.88 98 ILE A O 1
ATOM 802 N N . PHE A 1 99 ? 8.207 8.014 3.904 1.00 93.00 99 PHE A N 1
ATOM 803 C CA . PHE A 1 99 ? 9.520 8.235 4.498 1.00 93.00 99 PHE A CA 1
ATOM 804 C C . PHE A 1 99 ? 10.584 7.323 3.881 1.00 93.00 99 PHE A C 1
ATOM 806 O O . PHE A 1 99 ? 11.658 7.796 3.517 1.00 93.00 99 PHE A O 1
ATOM 813 N N . LEU A 1 100 ? 10.280 6.037 3.676 1.00 93.56 100 LEU A N 1
ATOM 814 C CA . LEU A 1 100 ? 11.200 5.101 3.020 1.00 93.56 100 LEU A CA 1
ATOM 815 C C . LEU A 1 100 ? 11.515 5.517 1.581 1.00 93.56 100 LEU A C 1
ATOM 817 O O . LEU A 1 100 ? 12.670 5.459 1.151 1.00 93.56 100 LEU A O 1
ATOM 821 N N . PHE A 1 101 ? 10.508 5.971 0.833 1.00 95.06 101 PHE A N 1
ATOM 822 C CA . PHE A 1 101 ? 10.727 6.476 -0.517 1.00 95.06 101 PHE A CA 1
ATOM 823 C C . PHE A 1 101 ? 11.504 7.799 -0.515 1.00 95.06 101 PHE A C 1
ATOM 825 O O . PHE A 1 101 ? 12.416 7.970 -1.324 1.00 95.06 101 PHE A O 1
ATOM 832 N N . ALA A 1 102 ? 11.211 8.710 0.413 1.00 95.38 102 ALA A N 1
ATOM 833 C CA . ALA A 1 102 ? 11.956 9.952 0.583 1.00 95.38 102 ALA A CA 1
ATOM 834 C C . ALA A 1 102 ? 13.427 9.673 0.922 1.00 95.38 102 ALA A C 1
ATOM 836 O O . ALA A 1 102 ? 14.307 10.219 0.264 1.00 95.38 102 ALA A O 1
ATOM 837 N N . PHE A 1 103 ? 13.700 8.757 1.853 1.00 95.19 103 PHE A N 1
ATOM 838 C CA . PHE A 1 103 ? 15.052 8.314 2.196 1.00 95.19 103 PHE A CA 1
ATOM 839 C C . PHE A 1 103 ? 15.789 7.707 0.992 1.00 95.19 103 PHE A C 1
ATOM 841 O O . PHE A 1 103 ? 16.955 8.011 0.737 1.00 95.19 103 PHE A O 1
ATOM 848 N N . TYR A 1 104 ? 15.103 6.892 0.187 1.00 94.25 104 TYR A N 1
ATOM 849 C CA . TYR A 1 104 ? 15.665 6.373 -1.061 1.00 94.25 104 TYR A CA 1
ATOM 850 C C . TYR A 1 104 ? 16.062 7.502 -2.029 1.00 94.25 104 TYR A C 1
ATOM 852 O O . TYR A 1 104 ? 17.120 7.443 -2.664 1.00 94.25 104 TYR A O 1
ATOM 860 N N . LEU A 1 105 ? 15.234 8.547 -2.140 1.00 94.81 105 LEU A N 1
ATOM 861 C CA . LEU A 1 105 ? 15.524 9.709 -2.980 1.00 94.81 105 LEU A CA 1
ATOM 862 C C . LEU A 1 105 ? 16.661 10.563 -2.429 1.00 94.81 105 LEU A C 1
ATOM 864 O O . LEU A 1 105 ? 17.527 10.950 -3.212 1.00 94.81 105 LEU A O 1
ATOM 868 N N . THR A 1 106 ? 16.692 10.837 -1.124 1.00 94.19 106 THR A N 1
ATOM 869 C CA . THR A 1 106 ? 17.768 11.624 -0.506 1.00 94.19 106 THR A CA 1
ATOM 870 C C . THR A 1 106 ? 19.108 10.920 -0.661 1.00 94.19 106 THR A C 1
ATOM 872 O O . THR A 1 106 ? 20.080 11.564 -1.048 1.00 94.19 106 THR A O 1
ATOM 875 N N . LEU A 1 107 ? 19.157 9.596 -0.487 1.00 93.19 107 LEU A N 1
ATOM 876 C CA . LEU A 1 107 ? 20.358 8.802 -0.744 1.00 93.19 107 LEU A CA 1
ATOM 877 C C . LEU A 1 107 ? 20.759 8.864 -2.225 1.00 93.19 107 LEU A C 1
ATOM 879 O O . LEU A 1 107 ? 21.928 9.077 -2.543 1.00 93.19 107 LEU A O 1
ATOM 883 N N . GLY A 1 108 ? 19.797 8.746 -3.145 1.00 92.75 108 GLY A N 1
ATOM 884 C CA . GLY A 1 108 ? 20.048 8.899 -4.580 1.00 92.75 108 GLY A CA 1
ATOM 885 C C . GLY A 1 108 ? 20.605 10.277 -4.962 1.00 92.75 108 GLY A C 1
ATOM 886 O O . GLY A 1 108 ? 21.522 10.353 -5.779 1.00 92.75 108 GLY A O 1
ATOM 887 N N . LEU A 1 109 ? 20.084 11.348 -4.357 1.00 93.06 109 LEU A N 1
ATOM 888 C CA . LEU A 1 109 ? 20.560 12.721 -4.546 1.00 93.06 109 LEU A CA 1
ATOM 889 C C . LEU A 1 109 ? 21.949 12.925 -3.934 1.00 93.06 109 LEU A C 1
ATOM 891 O O . LEU A 1 109 ? 22.816 13.497 -4.586 1.00 93.06 109 LEU A O 1
ATOM 895 N N . LEU A 1 110 ? 22.197 12.402 -2.733 1.00 93.06 110 LEU A N 1
ATOM 896 C CA . LEU A 1 110 ? 23.498 12.476 -2.069 1.00 93.06 110 LEU A CA 1
ATOM 897 C C . LEU A 1 110 ? 24.582 11.764 -2.887 1.00 93.06 110 LEU A C 1
ATOM 899 O O . LEU A 1 110 ? 25.659 12.318 -3.090 1.00 93.06 110 LEU A O 1
ATOM 903 N N . LEU A 1 111 ? 24.298 10.578 -3.433 1.00 91.94 111 LEU A N 1
ATOM 904 C CA . LEU A 1 111 ? 25.243 9.887 -4.317 1.00 91.94 111 LEU A CA 1
ATOM 905 C C . LEU A 1 111 ? 25.526 10.663 -5.608 1.00 91.94 111 LEU A C 1
ATOM 907 O O . LEU A 1 111 ? 26.654 10.620 -6.099 1.00 91.94 111 LEU A O 1
ATOM 911 N N . LEU A 1 112 ? 24.530 11.377 -6.137 1.00 90.88 112 LEU A N 1
ATOM 912 C CA . LEU A 1 112 ? 24.700 12.246 -7.299 1.00 90.88 112 LEU A CA 1
ATOM 913 C C . LEU A 1 112 ? 25.577 13.461 -6.959 1.00 90.88 112 LEU A C 1
ATOM 915 O O . LEU A 1 112 ? 26.476 13.791 -7.732 1.00 90.88 112 LEU A O 1
ATOM 919 N N . LEU A 1 113 ? 25.373 14.083 -5.791 1.00 91.06 113 LEU A N 1
ATOM 920 C CA . LEU A 1 113 ? 26.214 15.182 -5.295 1.00 91.06 113 LEU A CA 1
ATOM 921 C C . LEU A 1 113 ? 27.670 14.739 -5.091 1.00 91.06 113 LEU A C 1
ATOM 923 O O . LEU A 1 113 ? 28.592 15.475 -5.432 1.00 91.06 113 LEU A O 1
ATOM 927 N N . LEU A 1 114 ? 27.882 13.502 -4.634 1.00 92.06 114 LEU A N 1
ATOM 928 C CA . LEU A 1 114 ? 29.205 12.876 -4.525 1.00 92.06 114 LEU A CA 1
ATOM 929 C C . LEU A 1 114 ? 29.794 12.426 -5.880 1.00 92.06 114 LEU A C 1
ATOM 931 O O . LEU A 1 114 ? 30.779 11.689 -5.902 1.00 92.06 114 LEU A O 1
ATOM 935 N N . LYS A 1 115 ? 29.197 12.830 -7.014 1.00 87.06 115 LYS A N 1
ATOM 936 C CA . LYS A 1 115 ? 29.590 12.450 -8.387 1.00 87.06 115 LYS A CA 1
ATOM 937 C C . LYS A 1 115 ? 29.693 10.931 -8.603 1.00 87.06 115 LYS A C 1
ATOM 939 O O . LYS A 1 115 ? 30.422 10.465 -9.479 1.00 87.06 115 LYS A O 1
ATOM 944 N N . LYS A 1 116 ? 28.956 10.143 -7.814 1.00 82.44 116 LYS A N 1
ATOM 945 C CA . LYS A 1 116 ? 28.843 8.689 -7.972 1.00 82.44 116 LYS A CA 1
ATOM 946 C C . LYS A 1 116 ? 27.733 8.363 -8.979 1.00 82.44 116 LYS A C 1
ATOM 948 O O . LYS A 1 116 ? 27.030 9.227 -9.485 1.00 82.44 116 LYS A O 1
ATOM 953 N N . ASN A 1 117 ? 27.586 7.084 -9.307 1.00 82.94 117 ASN A N 1
ATOM 954 C CA . ASN A 1 117 ? 26.652 6.613 -10.323 1.00 82.94 117 ASN A CA 1
ATOM 955 C C . ASN A 1 117 ? 25.171 6.880 -9.968 1.00 82.94 117 ASN A C 1
ATOM 957 O O . ASN A 1 117 ? 24.698 6.504 -8.895 1.00 82.94 117 ASN A O 1
ATOM 961 N N . ASN A 1 118 ? 24.403 7.394 -10.933 1.00 86.06 118 ASN A N 1
ATOM 962 C CA . ASN A 1 118 ? 22.994 7.793 -10.793 1.00 86.06 118 ASN A CA 1
ATOM 963 C C . ASN A 1 118 ? 21.997 6.619 -10.913 1.00 86.06 118 ASN A C 1
ATOM 965 O O . ASN A 1 118 ? 20.831 6.813 -11.275 1.00 86.06 118 ASN A O 1
ATOM 969 N N . ILE A 1 119 ? 22.437 5.385 -10.638 1.00 86.06 119 ILE A N 1
ATOM 970 C CA . ILE A 1 119 ? 21.606 4.173 -10.755 1.00 86.06 119 ILE A CA 1
ATOM 971 C C . ILE A 1 119 ? 20.335 4.306 -9.909 1.00 86.06 119 ILE A C 1
ATOM 973 O O . ILE A 1 119 ? 19.246 4.057 -10.413 1.00 86.06 119 ILE A O 1
ATOM 977 N N . ILE A 1 120 ? 20.452 4.748 -8.658 1.00 86.31 120 ILE A N 1
ATOM 978 C CA . ILE A 1 120 ? 19.326 4.825 -7.712 1.00 86.31 120 ILE A CA 1
ATOM 979 C C . ILE A 1 120 ? 18.198 5.702 -8.273 1.00 86.31 120 ILE A C 1
ATOM 981 O O . ILE A 1 120 ? 17.062 5.260 -8.427 1.00 86.31 120 ILE A O 1
ATOM 985 N N . LEU A 1 121 ? 18.520 6.915 -8.723 1.00 89.50 121 LEU A N 1
ATOM 986 C CA . LEU A 1 121 ? 17.526 7.815 -9.311 1.00 89.50 121 LEU A CA 1
ATOM 987 C C . LEU A 1 121 ? 16.949 7.274 -10.632 1.00 89.50 121 LEU A C 1
ATOM 989 O O . LEU A 1 121 ? 15.761 7.455 -10.908 1.00 89.50 121 LEU A O 1
ATOM 993 N N . LYS A 1 122 ? 17.746 6.546 -11.430 1.00 88.94 122 LYS A N 1
ATOM 994 C CA . LYS A 1 122 ? 17.286 5.920 -12.684 1.00 88.94 122 LYS A CA 1
ATOM 995 C C . LYS A 1 122 ? 16.206 4.854 -12.452 1.00 88.94 122 LYS A C 1
ATOM 997 O O . LYS A 1 122 ? 15.299 4.736 -13.283 1.00 88.94 122 LYS A O 1
ATOM 1002 N N . TYR A 1 123 ? 16.281 4.118 -11.340 1.00 89.00 123 TYR A N 1
ATOM 1003 C CA . TYR A 1 123 ? 15.343 3.049 -10.961 1.00 89.00 123 TYR A CA 1
ATOM 1004 C C . TYR A 1 123 ? 14.277 3.487 -9.941 1.00 89.00 123 TYR A C 1
ATOM 1006 O O . TYR A 1 123 ? 13.573 2.647 -9.380 1.00 89.00 123 TYR A O 1
ATOM 1014 N N . ARG A 1 124 ? 14.071 4.799 -9.761 1.00 92.31 124 ARG A N 1
ATOM 1015 C CA . ARG A 1 124 ? 13.062 5.362 -8.847 1.00 92.31 124 ARG A CA 1
ATOM 1016 C C . ARG A 1 124 ? 11.661 4.771 -9.020 1.00 92.31 124 ARG A C 1
ATOM 1018 O O . ARG A 1 124 ? 11.005 4.470 -8.032 1.00 92.31 124 ARG A O 1
ATOM 1025 N N . ASN A 1 125 ? 11.197 4.594 -10.259 1.00 91.56 125 ASN A N 1
ATOM 1026 C CA . ASN A 1 125 ? 9.862 4.034 -10.506 1.00 91.56 125 ASN A CA 1
ATOM 1027 C C . ASN A 1 125 ? 9.765 2.579 -10.027 1.00 91.56 125 ASN A C 1
ATOM 1029 O O . ASN A 1 125 ? 8.736 2.187 -9.489 1.00 91.56 125 ASN A O 1
ATOM 1033 N N . THR A 1 126 ? 10.835 1.797 -10.186 1.00 90.44 126 THR A N 1
ATOM 1034 C CA . THR A 1 126 ? 10.895 0.413 -9.706 1.00 90.44 126 THR A CA 1
ATOM 1035 C C . THR A 1 126 ? 10.827 0.371 -8.185 1.00 90.44 126 THR A C 1
ATOM 1037 O O . THR A 1 126 ? 10.055 -0.411 -7.641 1.00 90.44 126 THR A O 1
ATOM 1040 N N . ALA A 1 127 ? 11.577 1.247 -7.508 1.00 92.00 127 ALA A N 1
ATOM 1041 C CA . ALA A 1 127 ? 11.551 1.365 -6.052 1.00 92.00 127 ALA A CA 1
ATOM 1042 C C . ALA A 1 127 ? 10.167 1.789 -5.534 1.00 92.00 127 ALA A C 1
ATOM 1044 O O . ALA A 1 127 ? 9.645 1.161 -4.620 1.00 92.00 127 ALA A O 1
ATOM 1045 N N . PHE A 1 128 ? 9.539 2.789 -6.163 1.00 94.50 128 PHE A N 1
ATOM 1046 C CA . PHE A 1 128 ? 8.186 3.228 -5.812 1.00 94.50 128 PHE A CA 1
ATOM 1047 C C . PHE A 1 128 ? 7.168 2.085 -5.912 1.00 94.50 128 PHE A C 1
ATOM 1049 O O . PHE A 1 128 ? 6.430 1.829 -4.965 1.00 94.50 128 PHE A O 1
ATOM 1056 N N . ILE A 1 129 ? 7.160 1.364 -7.039 1.00 93.44 129 ILE A N 1
ATOM 1057 C CA . ILE A 1 129 ? 6.239 0.239 -7.249 1.00 93.44 129 ILE A CA 1
ATOM 1058 C C . ILE A 1 129 ? 6.520 -0.879 -6.242 1.00 93.44 129 ILE A C 1
ATOM 1060 O O . ILE A 1 129 ? 5.581 -1.447 -5.697 1.00 93.44 129 ILE A O 1
ATOM 1064 N N . PHE A 1 130 ? 7.789 -1.186 -5.964 1.00 90.69 130 PHE A N 1
ATOM 1065 C CA . PHE A 1 130 ? 8.146 -2.201 -4.976 1.00 90.69 130 PHE A CA 1
ATOM 1066 C C . PHE A 1 130 ? 7.637 -1.850 -3.574 1.00 90.69 130 PHE A C 1
ATOM 1068 O O . PHE A 1 130 ? 6.981 -2.678 -2.950 1.00 90.69 130 PHE A O 1
ATOM 1075 N N . ILE A 1 131 ? 7.888 -0.622 -3.106 1.00 91.94 131 ILE A N 1
ATOM 1076 C CA . ILE A 1 131 ? 7.412 -0.139 -1.802 1.00 91.94 131 ILE A CA 1
ATOM 1077 C C . ILE A 1 131 ? 5.883 -0.208 -1.751 1.00 91.94 131 ILE A C 1
ATOM 1079 O O . ILE A 1 131 ? 5.325 -0.722 -0.786 1.00 91.94 131 ILE A O 1
ATOM 1083 N N . TYR A 1 132 ? 5.203 0.237 -2.809 1.00 93.75 132 TYR A N 1
ATOM 1084 C CA . TYR A 1 132 ? 3.749 0.148 -2.899 1.00 93.75 132 TYR A CA 1
ATOM 1085 C C . TYR A 1 132 ? 3.243 -1.301 -2.775 1.00 93.75 132 TYR A C 1
ATOM 1087 O O . TYR A 1 132 ? 2.403 -1.572 -1.922 1.00 93.75 132 TYR A O 1
ATOM 1095 N N . LEU A 1 133 ? 3.784 -2.244 -3.558 1.00 90.88 133 LEU A N 1
ATOM 1096 C CA . LEU A 1 133 ? 3.394 -3.663 -3.504 1.00 90.88 133 LEU A CA 1
ATOM 1097 C C . LEU A 1 133 ? 3.703 -4.307 -2.141 1.00 90.88 133 LEU A C 1
ATOM 1099 O O . LEU A 1 133 ? 2.950 -5.164 -1.676 1.00 90.88 133 LEU A O 1
ATOM 1103 N N . TYR A 1 134 ? 4.793 -3.890 -1.493 1.00 88.19 134 TYR A N 1
ATOM 1104 C CA . TYR A 1 134 ? 5.184 -4.378 -0.173 1.00 88.19 134 TYR A CA 1
ATOM 1105 C C . TYR A 1 134 ? 4.210 -3.923 0.922 1.00 88.19 134 TYR A C 1
ATOM 1107 O O . TYR A 1 134 ? 3.751 -4.744 1.712 1.00 88.19 134 TYR A O 1
ATOM 1115 N N . PHE A 1 135 ? 3.857 -2.633 0.953 1.00 89.44 135 PHE A N 1
ATOM 1116 C CA . PHE A 1 135 ? 2.952 -2.069 1.965 1.00 89.44 135 PHE A CA 1
ATOM 1117 C C . PHE A 1 135 ? 1.466 -2.243 1.633 1.00 89.44 135 PHE A C 1
ATOM 1119 O O . PHE A 1 135 ? 0.619 -1.954 2.479 1.00 89.44 135 PHE A O 1
ATOM 1126 N N . PHE A 1 136 ? 1.134 -2.719 0.428 1.00 91.44 136 PHE A N 1
ATOM 1127 C CA . PHE A 1 136 ? -0.242 -2.870 -0.034 1.00 91.44 136 PHE A CA 1
ATOM 1128 C C . PHE A 1 136 ? -1.162 -3.596 0.962 1.00 91.44 136 PHE A C 1
ATOM 1130 O O . PHE A 1 136 ? -2.127 -2.971 1.406 1.00 91.44 136 PHE A O 1
ATOM 1137 N N . PRO A 1 137 ? -0.901 -4.859 1.357 1.00 88.62 137 PRO A N 1
ATOM 1138 C CA . PRO A 1 137 ? -1.825 -5.589 2.226 1.00 88.62 137 PRO A CA 1
ATOM 1139 C C . PRO A 1 137 ? -1.917 -4.973 3.620 1.00 88.62 137 PRO A C 1
ATOM 1141 O O . PRO A 1 137 ? -2.983 -4.966 4.224 1.00 88.62 137 PRO A O 1
ATOM 1144 N N . THR A 1 138 ? -0.817 -4.411 4.110 1.00 86.75 138 THR A N 1
ATOM 1145 C CA . THR A 1 138 ? -0.724 -3.806 5.433 1.00 86.75 138 THR A CA 1
ATOM 1146 C C . THR A 1 138 ? -1.607 -2.565 5.544 1.00 86.75 138 THR A C 1
ATOM 1148 O O . THR A 1 138 ? -2.387 -2.436 6.485 1.00 86.75 138 THR A O 1
ATOM 1151 N N . VAL A 1 139 ? -1.533 -1.672 4.552 1.00 91.06 139 VAL A N 1
ATOM 1152 C CA . VAL A 1 139 ? -2.366 -0.461 4.493 1.00 91.06 139 VAL A CA 1
ATOM 1153 C C . VAL A 1 139 ? -3.837 -0.822 4.287 1.00 91.06 139 VAL A C 1
ATOM 1155 O O . VAL A 1 139 ? -4.696 -0.266 4.968 1.00 91.06 139 VAL A O 1
ATOM 1158 N N . VAL A 1 140 ? -4.134 -1.787 3.407 1.00 92.31 140 VAL A N 1
ATOM 1159 C CA . VAL A 1 140 ? -5.510 -2.265 3.191 1.00 92.31 140 VAL A CA 1
ATOM 1160 C C . VAL A 1 140 ? -6.087 -2.867 4.470 1.00 92.31 140 VAL A C 1
ATOM 1162 O O . VAL A 1 140 ? -7.218 -2.547 4.817 1.00 92.31 140 VAL A O 1
ATOM 1165 N N . SER A 1 141 ? -5.325 -3.691 5.192 1.00 88.25 141 SER A N 1
ATOM 1166 C CA . SER A 1 141 ? -5.758 -4.282 6.463 1.00 88.25 141 SER A CA 1
ATOM 1167 C C . SER A 1 141 ? -6.040 -3.206 7.507 1.00 88.25 141 SER A C 1
ATOM 1169 O O . SER A 1 141 ? -7.116 -3.203 8.095 1.00 88.25 141 SER A O 1
ATOM 1171 N N . LEU A 1 142 ? -5.124 -2.253 7.688 1.00 88.81 142 LEU A N 1
ATOM 1172 C CA . LEU A 1 142 ? -5.271 -1.189 8.676 1.00 88.81 142 LEU A CA 1
ATOM 1173 C C . LEU A 1 142 ? -6.495 -0.299 8.407 1.00 88.81 142 LEU A C 1
ATOM 1175 O O . LEU A 1 142 ? -7.285 -0.060 9.315 1.00 88.81 142 LEU A O 1
ATOM 1179 N N . LEU A 1 143 ? -6.675 0.145 7.161 1.00 92.56 143 LEU A N 1
ATOM 1180 C CA . LEU A 1 143 ? -7.834 0.948 6.761 1.00 92.56 143 LEU A CA 1
ATOM 1181 C C . LEU A 1 143 ? -9.133 0.138 6.786 1.00 92.56 143 LEU A C 1
ATOM 1183 O O . LEU A 1 143 ? -10.175 0.675 7.114 1.00 92.56 143 LEU A O 1
ATOM 1187 N N . SER A 1 144 ? -9.102 -1.160 6.479 1.00 92.12 144 SER A N 1
ATOM 1188 C CA . SER A 1 144 ? -10.305 -1.997 6.587 1.00 92.12 144 SER A CA 1
ATOM 1189 C C . SER A 1 144 ? -10.722 -2.185 8.049 1.00 92.12 144 SER A C 1
ATOM 1191 O O . SER A 1 144 ? -11.909 -2.145 8.351 1.00 92.12 144 SER A O 1
ATOM 1193 N N . ARG A 1 145 ? -9.760 -2.315 8.976 1.00 89.12 145 ARG A N 1
ATOM 1194 C CA . ARG A 1 145 ? -10.031 -2.366 10.423 1.00 89.12 145 ARG A CA 1
ATOM 1195 C C . ARG A 1 145 ? -10.553 -1.041 10.976 1.00 89.12 145 ARG A C 1
ATOM 1197 O O . ARG A 1 145 ? -11.326 -1.062 11.922 1.00 89.12 145 ARG A O 1
ATOM 1204 N N . SER A 1 146 ? -10.192 0.098 10.380 1.00 91.75 146 SER A N 1
ATOM 1205 C CA . SER A 1 146 ? -10.771 1.391 10.769 1.00 91.75 146 SER A CA 1
ATOM 1206 C C . SER A 1 146 ? -12.219 1.581 10.321 1.00 91.75 146 SER A C 1
ATOM 1208 O O . SER A 1 146 ? -12.880 2.491 10.802 1.00 91.75 146 SER A O 1
ATOM 1210 N N . LEU A 1 147 ? -12.711 0.732 9.414 1.00 92.56 147 LEU A N 1
ATOM 1211 C CA . LEU A 1 147 ? -14.124 0.645 9.038 1.00 92.56 147 LEU A CA 1
ATOM 1212 C C . LEU A 1 147 ? -14.861 -0.460 9.812 1.00 92.56 147 LEU A C 1
ATOM 1214 O O . LEU A 1 147 ? -16.086 -0.540 9.752 1.00 92.56 147 LEU A O 1
ATOM 1218 N N . ASN A 1 148 ? -14.120 -1.347 10.479 1.00 91.31 148 ASN A N 1
ATOM 1219 C CA . ASN A 1 148 ? -14.650 -2.547 11.105 1.00 91.31 148 ASN A CA 1
ATOM 1220 C C . ASN A 1 148 ? -15.125 -2.266 12.530 1.00 91.31 148 ASN A C 1
ATOM 1222 O O . ASN A 1 148 ? -14.415 -1.638 13.319 1.00 91.31 148 ASN A O 1
ATOM 1226 N N . CYS A 1 149 ? -16.288 -2.807 12.882 1.00 90.69 149 CYS A N 1
ATOM 1227 C CA . CYS A 1 149 ? -16.842 -2.697 14.223 1.00 90.69 149 CYS A CA 1
ATOM 1228 C C . CYS A 1 149 ? -17.098 -4.071 14.828 1.00 90.69 149 CYS A C 1
ATOM 1230 O O . CYS A 1 149 ? -17.545 -4.995 14.153 1.00 90.69 149 CYS A O 1
ATOM 1232 N N . ILE A 1 150 ? -16.789 -4.194 16.112 1.00 87.88 150 ILE A N 1
ATOM 1233 C CA . ILE A 1 150 ? -16.924 -5.411 16.901 1.00 87.88 150 ILE A CA 1
ATOM 1234 C C . ILE A 1 150 ? -18.020 -5.156 17.927 1.00 87.88 150 ILE A C 1
ATOM 1236 O O . ILE A 1 150 ? -17.976 -4.173 18.666 1.00 87.88 150 ILE A O 1
ATOM 1240 N N . GLN A 1 151 ? -19.018 -6.029 17.955 1.00 87.31 151 GLN A N 1
ATOM 1241 C CA . GLN A 1 151 ? -20.106 -5.939 18.915 1.00 87.31 151 GLN A CA 1
ATOM 1242 C C . GLN A 1 151 ? -19.693 -6.613 20.232 1.00 87.31 151 GLN A C 1
ATOM 1244 O O . GLN A 1 151 ? -19.150 -7.718 20.238 1.00 87.31 151 GLN A O 1
ATOM 1249 N N . ILE A 1 152 ? -19.897 -5.906 21.344 1.00 86.56 152 ILE A N 1
ATOM 1250 C CA . ILE A 1 152 ? -19.575 -6.344 22.705 1.00 86.56 152 ILE A CA 1
ATOM 1251 C C . ILE A 1 152 ? -20.823 -6.081 23.553 1.00 86.56 152 ILE A C 1
ATOM 1253 O O . ILE A 1 152 ? -21.106 -4.945 23.930 1.00 86.56 152 ILE A O 1
ATOM 1257 N N . GLY A 1 153 ? -21.592 -7.139 23.822 1.00 85.56 153 GLY A N 1
ATOM 1258 C CA . GLY A 1 153 ? -22.924 -7.015 24.418 1.00 85.56 153 GLY A CA 1
ATOM 1259 C C . GLY A 1 153 ? -23.907 -6.344 23.453 1.00 85.56 153 GLY A C 1
ATOM 1260 O O . GLY A 1 153 ? -24.044 -6.774 22.304 1.00 85.56 153 GLY A O 1
ATOM 1261 N N . ASP A 1 154 ? -24.563 -5.281 23.918 1.00 86.81 154 ASP A N 1
ATOM 1262 C CA . ASP A 1 154 ? -25.569 -4.531 23.149 1.00 86.81 154 ASP A CA 1
ATOM 1263 C C . ASP A 1 154 ? -24.972 -3.385 22.318 1.00 86.81 154 ASP A C 1
ATOM 1265 O O . ASP A 1 154 ? -25.649 -2.789 21.483 1.00 86.81 154 ASP A O 1
ATOM 1269 N N . GLU A 1 155 ? -23.694 -3.069 22.531 1.00 90.88 155 GLU A N 1
ATOM 1270 C CA . GLU A 1 155 ? -23.013 -1.933 21.914 1.00 90.88 155 GLU A CA 1
ATOM 1271 C C . GLU A 1 155 ? -21.949 -2.412 20.921 1.00 90.88 155 GLU A C 1
ATOM 1273 O O . GLU A 1 155 ? -21.399 -3.510 21.033 1.00 90.88 155 GLU A O 1
ATOM 1278 N N . SER A 1 156 ? -21.637 -1.576 19.931 1.00 91.12 156 SER A N 1
ATOM 1279 C CA . SER A 1 156 ? -20.582 -1.854 18.953 1.00 91.12 156 SER A CA 1
ATOM 1280 C C . SER A 1 156 ? -19.440 -0.859 19.089 1.00 91.12 156 SER A C 1
ATOM 1282 O O . SER A 1 156 ? -19.653 0.344 19.243 1.00 91.12 156 SER A O 1
ATOM 1284 N N . TYR A 1 157 ? -18.217 -1.370 19.022 1.00 91.50 157 TYR A N 1
ATOM 1285 C CA . TYR A 1 157 ? -16.986 -0.621 19.234 1.00 91.50 157 TYR A CA 1
ATOM 1286 C C . TYR A 1 157 ? -16.059 -0.766 18.031 1.00 91.50 157 TYR A C 1
ATOM 1288 O O . TYR A 1 157 ? -16.130 -1.743 17.285 1.00 91.50 157 TYR A O 1
ATOM 1296 N N . LEU A 1 158 ? -15.188 0.215 17.826 1.00 90.81 158 LEU A N 1
ATOM 1297 C CA . LEU A 1 158 ? -14.208 0.199 16.744 1.00 90.81 158 LEU A CA 1
ATOM 1298 C C . LEU A 1 158 ? -13.139 -0.889 16.980 1.00 90.81 158 LEU A C 1
ATOM 1300 O O . LEU A 1 158 ? -12.555 -0.960 18.057 1.00 90.81 158 LEU A O 1
ATOM 1304 N N . ASP A 1 159 ? -12.817 -1.692 15.958 1.00 87.56 159 ASP A N 1
ATOM 1305 C CA . ASP A 1 159 ? -11.798 -2.764 16.039 1.00 87.56 159 ASP A CA 1
ATOM 1306 C C . ASP A 1 159 ? -10.399 -2.229 16.409 1.00 87.56 159 ASP A C 1
ATOM 1308 O O . ASP A 1 159 ? -9.641 -2.844 17.164 1.00 87.56 159 ASP A O 1
ATOM 1312 N N . LEU A 1 160 ? -10.045 -1.045 15.904 1.00 86.25 160 LEU A N 1
ATOM 1313 C CA . LEU A 1 160 ? -8.760 -0.419 16.221 1.00 86.25 160 LEU A CA 1
ATOM 1314 C C . LEU A 1 160 ? -8.682 0.142 17.647 1.00 86.25 160 LEU A C 1
ATOM 1316 O O . LEU A 1 160 ? -7.588 0.152 18.215 1.00 86.25 160 LEU A O 1
ATOM 1320 N N . ASP A 1 161 ? -9.804 0.590 18.214 1.00 87.19 161 ASP A N 1
ATOM 1321 C CA . ASP A 1 161 ? -9.871 1.211 19.538 1.00 87.19 161 ASP A CA 1
ATOM 1322 C C . ASP A 1 161 ? -11.226 0.941 20.205 1.00 87.19 161 ASP A C 1
ATOM 1324 O O . ASP A 1 161 ? -12.221 1.621 19.945 1.00 87.19 161 ASP A O 1
ATOM 1328 N N . PHE A 1 162 ? -11.243 -0.033 21.117 1.00 87.44 162 PHE A N 1
ATOM 1329 C CA . PHE A 1 162 ? -12.446 -0.437 21.847 1.00 87.44 162 PHE A CA 1
ATOM 1330 C C . PHE A 1 162 ? -13.004 0.642 22.788 1.00 87.44 162 PHE A C 1
ATOM 1332 O O . PHE A 1 162 ? -14.090 0.462 23.330 1.00 87.44 162 PHE A O 1
ATOM 1339 N N . ASN A 1 163 ? -12.307 1.766 22.988 1.00 87.88 163 ASN A N 1
ATOM 1340 C CA . ASN A 1 163 ? -12.840 2.884 23.773 1.00 87.88 163 ASN A CA 1
ATOM 1341 C C . ASN A 1 163 ? -13.811 3.763 22.974 1.00 87.88 163 ASN A C 1
ATOM 1343 O O . ASN A 1 163 ? -14.479 4.619 23.553 1.00 87.88 163 ASN A O 1
ATOM 1347 N N . ILE A 1 164 ? -13.877 3.586 21.652 1.00 90.31 164 ILE A N 1
ATOM 1348 C CA . ILE A 1 164 ? -14.696 4.407 20.762 1.00 90.31 164 ILE A CA 1
ATOM 1349 C C . ILE A 1 164 ? -15.880 3.582 20.274 1.00 90.31 164 ILE A C 1
ATOM 1351 O O . ILE A 1 164 ? -15.716 2.512 19.681 1.00 90.31 164 ILE A O 1
ATOM 1355 N N . LYS A 1 165 ? -17.086 4.110 20.498 1.00 92.50 165 LYS A N 1
ATOM 1356 C CA . LYS A 1 165 ? -18.308 3.533 19.945 1.00 92.50 165 LYS A CA 1
ATOM 1357 C C . LYS A 1 165 ? -18.293 3.618 18.419 1.00 92.50 165 LYS A C 1
ATOM 1359 O O . LYS A 1 165 ? -17.857 4.605 17.818 1.00 92.50 165 LYS A O 1
ATOM 1364 N N . CYS A 1 166 ? -18.777 2.568 17.776 1.00 92.75 166 CYS A N 1
ATOM 1365 C CA . CYS A 1 166 ? -18.927 2.551 16.334 1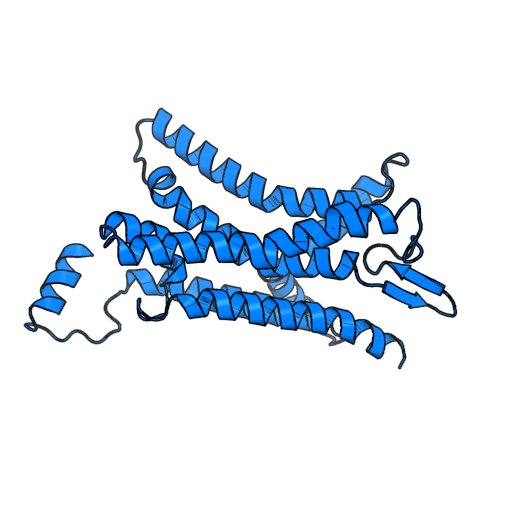.00 92.75 166 CYS A CA 1
ATOM 1366 C C . CYS A 1 166 ? -19.896 3.664 15.894 1.00 92.75 166 CYS A C 1
ATOM 1368 O O . CYS A 1 166 ? -20.869 3.958 16.581 1.00 92.75 166 CYS A O 1
ATOM 1370 N N . PHE A 1 167 ? -19.605 4.301 14.757 1.00 91.94 167 PHE A N 1
ATOM 1371 C CA . PHE A 1 167 ? -20.331 5.462 14.231 1.00 91.94 167 PHE A CA 1
ATOM 1372 C C . PHE A 1 167 ? -20.501 6.656 15.192 1.00 91.94 167 PHE A C 1
ATOM 1374 O O . PHE A 1 167 ? -21.385 7.480 14.972 1.00 91.94 167 PHE A O 1
ATOM 1381 N N . ASP A 1 168 ? -19.631 6.800 16.201 1.00 93.06 168 ASP A N 1
ATOM 1382 C CA . ASP A 1 168 ? -19.595 7.995 17.048 1.00 93.06 168 ASP A CA 1
ATOM 1383 C C . ASP A 1 168 ? -19.440 9.271 16.189 1.00 93.06 168 ASP A C 1
ATOM 1385 O O . ASP A 1 168 ? -18.530 9.324 15.346 1.00 93.06 168 ASP A O 1
ATOM 1389 N N . PRO A 1 169 ? -20.314 10.284 16.358 1.00 92.19 169 PRO A N 1
ATOM 1390 C CA . PRO A 1 169 ? -20.368 11.451 15.477 1.00 92.19 169 PRO A CA 1
ATOM 1391 C C . PRO A 1 169 ? -19.124 12.341 15.567 1.00 92.19 169 PRO A C 1
ATOM 1393 O O . PRO A 1 169 ? -18.850 13.083 14.625 1.00 92.19 169 PRO A O 1
ATOM 1396 N N . GLU A 1 170 ? -18.358 12.259 16.656 1.00 90.56 170 GLU A N 1
ATOM 1397 C CA . GLU A 1 170 ? -17.172 13.088 16.871 1.00 90.56 170 GLU A CA 1
ATOM 1398 C C . GLU A 1 170 ? -15.885 12.333 16.515 1.00 90.56 170 GLU A C 1
ATOM 1400 O O . GLU A 1 170 ? -15.031 12.848 15.794 1.00 90.56 170 GLU A O 1
ATOM 1405 N N . ASN A 1 171 ? -15.752 11.088 16.978 1.00 91.19 171 ASN A N 1
ATOM 1406 C CA . ASN A 1 171 ? -14.469 10.383 17.019 1.00 91.19 171 ASN A CA 1
ATOM 1407 C C . ASN A 1 171 ? -14.327 9.253 15.992 1.00 91.19 171 ASN A C 1
ATOM 1409 O O . ASN A 1 171 ? -13.233 8.697 15.853 1.00 91.19 171 ASN A O 1
ATOM 1413 N N . HIS A 1 172 ? -15.394 8.898 15.268 1.00 93.88 172 HIS A N 1
ATOM 1414 C CA . HIS A 1 172 ? -15.342 7.804 14.297 1.00 93.88 172 HIS A CA 1
ATOM 1415 C C . HIS A 1 172 ? -15.989 8.141 12.952 1.00 93.88 172 HIS A C 1
ATOM 1417 O O . HIS A 1 172 ? -15.295 8.126 11.935 1.00 93.88 172 HIS A O 1
ATOM 1423 N N . LEU A 1 173 ? -17.278 8.484 12.925 1.00 94.75 173 LEU A N 1
ATOM 1424 C CA . LEU A 1 173 ? -18.043 8.716 11.696 1.00 94.75 173 LEU A CA 1
ATOM 1425 C C . LEU A 1 173 ? -17.380 9.714 10.714 1.00 94.75 173 LEU A C 1
ATOM 1427 O O . LEU A 1 173 ? -17.238 9.362 9.538 1.00 94.75 173 LEU A O 1
ATOM 1431 N N . PRO A 1 174 ? -16.914 10.912 11.134 1.00 94.94 174 PRO A N 1
ATOM 1432 C CA . PRO A 1 174 ? -16.292 11.861 10.207 1.00 94.94 174 PRO A CA 1
ATOM 1433 C C . PRO A 1 174 ? -14.963 11.339 9.642 1.00 94.94 174 PRO A C 1
ATOM 1435 O O . PRO A 1 174 ? -14.725 11.419 8.437 1.00 94.94 174 PRO A O 1
ATOM 1438 N N . TYR A 1 175 ? -14.109 10.744 10.475 1.00 94.38 175 TYR A N 1
ATOM 1439 C CA . TYR A 1 175 ? -12.827 10.177 10.042 1.00 94.38 175 TYR A CA 1
ATOM 1440 C C . TYR A 1 175 ? -13.006 8.939 9.154 1.00 94.38 175 TYR A C 1
ATOM 1442 O O . TYR A 1 175 ? -12.210 8.674 8.252 1.00 94.38 175 TYR A O 1
ATOM 1450 N N . MET A 1 176 ? -14.062 8.170 9.378 1.00 94.12 176 MET A N 1
ATOM 1451 C CA . MET A 1 176 ? -14.415 7.033 8.542 1.00 94.12 176 MET A CA 1
ATOM 1452 C C . MET A 1 176 ? -14.762 7.498 7.116 1.00 94.12 176 MET A C 1
ATOM 1454 O O . MET A 1 176 ? -14.136 7.045 6.152 1.00 94.12 176 MET A O 1
ATOM 1458 N N . ILE A 1 177 ? -15.668 8.475 6.990 1.00 95.75 177 ILE A N 1
ATOM 1459 C CA . ILE A 1 177 ? -16.185 8.967 5.701 1.00 95.75 177 ILE A CA 1
ATOM 1460 C C . ILE A 1 177 ? -15.161 9.818 4.945 1.00 95.75 177 ILE A C 1
ATOM 1462 O O . ILE A 1 177 ? -14.989 9.636 3.741 1.00 95.75 177 ILE A O 1
ATOM 1466 N N . TYR A 1 178 ? -14.482 10.750 5.618 1.00 95.56 178 TYR A N 1
ATOM 1467 C CA . TYR A 1 178 ? -13.611 11.723 4.947 1.00 95.56 178 TYR A CA 1
ATOM 1468 C C . TYR A 1 178 ? -12.153 11.276 4.827 1.00 95.56 178 TYR A C 1
ATOM 1470 O O . TYR A 1 178 ? -11.414 11.834 4.016 1.00 95.56 178 TYR A O 1
ATOM 1478 N N . PHE A 1 179 ? -11.725 10.271 5.595 1.00 95.38 179 PHE A N 1
ATOM 1479 C CA . PHE A 1 179 ? -10.334 9.817 5.599 1.00 95.38 179 PHE A CA 1
ATOM 1480 C C . PHE A 1 179 ? -10.196 8.330 5.259 1.00 95.38 179 PHE A C 1
ATOM 1482 O O . PHE A 1 179 ? -9.553 7.998 4.262 1.00 95.38 179 PHE A O 1
ATOM 1489 N N . SER A 1 180 ? -10.830 7.431 6.014 1.00 95.12 180 SER A N 1
ATOM 1490 C CA . SER A 1 180 ? -10.616 5.985 5.844 1.00 95.12 180 SER A CA 1
ATOM 1491 C C . SER A 1 180 ? -11.124 5.468 4.493 1.00 95.12 180 SER A C 1
ATOM 1493 O O . SER A 1 180 ? -10.352 4.863 3.746 1.00 95.12 180 SER A O 1
ATOM 1495 N N . ILE A 1 181 ? -12.386 5.751 4.135 1.00 96.06 181 ILE A N 1
ATOM 1496 C CA . ILE A 1 181 ? -12.975 5.316 2.855 1.00 96.06 181 ILE A CA 1
ATOM 1497 C C . ILE A 1 181 ? -12.229 5.914 1.646 1.00 96.06 181 ILE A C 1
ATOM 1499 O O . ILE A 1 181 ? -11.834 5.144 0.763 1.00 96.06 181 ILE A O 1
ATOM 1503 N N . PRO A 1 182 ? -11.975 7.238 1.567 1.00 97.06 182 PRO A N 1
ATOM 1504 C CA . PRO A 1 182 ? -11.306 7.828 0.412 1.00 97.06 182 PRO A CA 1
ATOM 1505 C C . PRO A 1 182 ? -9.881 7.309 0.226 1.00 97.06 182 PRO A C 1
ATOM 1507 O O . PRO A 1 182 ? -9.485 6.996 -0.898 1.00 97.06 182 PRO A O 1
ATOM 1510 N N . ILE A 1 183 ? -9.111 7.158 1.310 1.00 96.25 183 ILE A N 1
ATOM 1511 C CA . ILE A 1 183 ? -7.743 6.633 1.221 1.00 96.25 183 ILE A CA 1
ATOM 1512 C C . ILE A 1 183 ? -7.763 5.165 0.798 1.00 96.25 183 ILE A C 1
ATOM 1514 O O . ILE A 1 183 ? -6.979 4.782 -0.072 1.00 96.25 183 ILE A O 1
ATOM 1518 N N . LEU A 1 184 ? -8.677 4.354 1.339 1.00 96.00 184 LEU A N 1
ATOM 1519 C CA . LEU A 1 184 ? -8.821 2.953 0.943 1.00 96.00 184 LEU A CA 1
ATOM 1520 C C . LEU A 1 184 ? -9.155 2.830 -0.551 1.00 96.00 184 LEU A C 1
ATOM 1522 O O . LEU A 1 184 ? -8.525 2.046 -1.265 1.00 96.00 184 LEU A O 1
ATOM 1526 N N . PHE A 1 185 ? -10.081 3.657 -1.043 1.00 96.75 185 PHE A N 1
ATOM 1527 C CA . PHE A 1 185 ? -10.437 3.723 -2.460 1.00 96.75 185 PHE A CA 1
ATOM 1528 C C . PHE A 1 185 ? -9.240 4.119 -3.336 1.00 96.75 185 PHE A C 1
ATOM 1530 O O . PHE A 1 185 ? -8.946 3.458 -4.337 1.00 96.75 185 PHE A O 1
ATOM 1537 N N . VAL A 1 186 ? -8.499 5.161 -2.946 1.00 97.00 186 VAL A N 1
ATOM 1538 C CA . VAL A 1 186 ? -7.297 5.594 -3.672 1.00 97.00 186 VAL A CA 1
ATOM 1539 C C . VAL A 1 186 ? -6.245 4.483 -3.705 1.00 97.00 186 VAL A C 1
ATOM 1541 O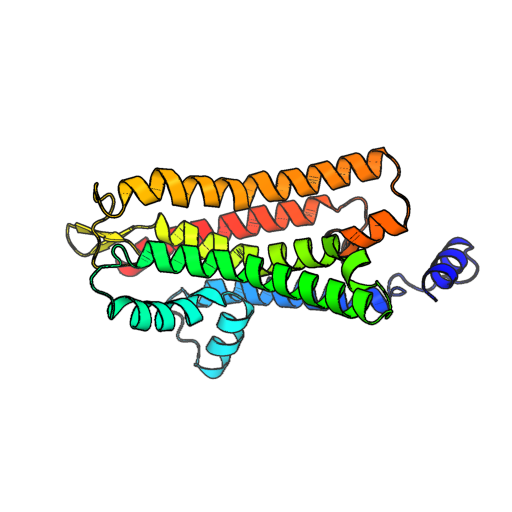 O . VAL A 1 186 ? -5.637 4.233 -4.750 1.00 97.00 186 VAL A O 1
ATOM 1544 N N . TRP A 1 187 ? -6.056 3.787 -2.586 1.00 96.00 187 TRP A N 1
ATOM 1545 C CA . TRP A 1 187 ? -5.018 2.775 -2.434 1.00 96.00 187 TRP A CA 1
ATOM 1546 C C . TRP A 1 187 ? -5.306 1.481 -3.204 1.00 96.00 187 TRP A C 1
ATOM 1548 O O . TRP A 1 187 ? -4.388 0.924 -3.811 1.00 96.00 187 TRP A O 1
ATOM 1558 N N . ILE A 1 188 ? -6.564 1.020 -3.214 1.00 96.81 188 ILE A N 1
ATOM 1559 C CA . ILE A 1 188 ? -6.989 -0.219 -3.891 1.00 96.81 188 ILE A CA 1
ATOM 1560 C C . ILE A 1 188 ? -7.275 0.005 -5.378 1.00 96.81 188 ILE A C 1
ATOM 1562 O O . ILE A 1 188 ? -6.987 -0.873 -6.188 1.00 96.81 188 ILE A O 1
ATOM 1566 N N . ILE A 1 189 ? -7.848 1.151 -5.755 1.00 96.44 189 ILE A N 1
ATOM 1567 C CA . ILE A 1 189 ? -8.376 1.354 -7.113 1.00 96.44 189 ILE A CA 1
ATOM 1568 C C . ILE A 1 189 ? -7.530 2.364 -7.881 1.00 96.44 189 ILE A C 1
ATOM 1570 O O . ILE A 1 189 ? -6.974 2.028 -8.928 1.00 96.44 189 ILE A O 1
ATOM 1574 N N . VAL A 1 190 ? -7.394 3.590 -7.372 1.00 97.31 190 VAL A N 1
ATOM 1575 C CA . VAL A 1 190 ? -6.792 4.694 -8.141 1.00 97.31 190 VAL A CA 1
ATOM 1576 C C . VAL A 1 190 ? -5.317 4.430 -8.451 1.00 97.31 190 VAL A C 1
ATOM 1578 O O . VAL A 1 190 ? -4.915 4.519 -9.612 1.00 97.31 190 VAL A O 1
ATOM 1581 N N . ILE A 1 191 ? -4.501 4.066 -7.455 1.00 95.94 191 ILE A N 1
ATOM 1582 C CA . ILE A 1 191 ? -3.062 3.831 -7.663 1.00 95.94 191 ILE A CA 1
ATOM 1583 C C . ILE A 1 191 ? -2.813 2.660 -8.640 1.00 95.94 191 ILE A C 1
ATOM 1585 O O . ILE A 1 191 ? -2.091 2.868 -9.625 1.00 95.94 191 ILE A O 1
ATOM 1589 N N . PRO A 1 192 ? -3.419 1.465 -8.464 1.00 95.94 192 PRO A N 1
ATOM 1590 C CA . PRO A 1 192 ? -3.314 0.370 -9.430 1.00 95.94 192 PRO A CA 1
ATOM 1591 C C . PRO A 1 192 ? -3.752 0.761 -10.837 1.00 95.94 192 PRO A C 1
ATOM 1593 O O . PRO A 1 192 ? -3.038 0.464 -11.796 1.00 95.94 192 PRO A O 1
ATOM 1596 N N . LEU A 1 193 ? -4.872 1.476 -10.972 1.00 96.56 193 LEU A N 1
ATOM 1597 C CA . LEU 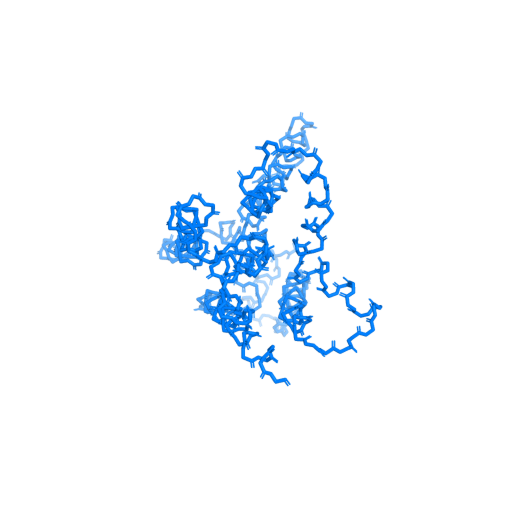A 1 193 ? -5.381 1.923 -12.267 1.00 96.56 193 LEU A CA 1
ATOM 1598 C C . LEU A 1 193 ? -4.388 2.863 -12.965 1.00 96.56 193 LEU A C 1
ATOM 1600 O O . LEU A 1 193 ? -4.093 2.679 -14.146 1.00 96.56 193 LEU A O 1
ATOM 1604 N N . LEU A 1 194 ? -3.818 3.835 -12.247 1.00 96.69 194 LEU A N 1
ATOM 1605 C CA . LEU A 1 194 ? -2.827 4.762 -12.803 1.00 96.69 194 LEU A CA 1
ATOM 1606 C C . LEU A 1 194 ? -1.575 4.028 -13.301 1.00 96.69 194 LEU A C 1
ATOM 1608 O O . LEU A 1 194 ? -1.076 4.318 -14.393 1.00 96.69 194 LEU A O 1
ATOM 1612 N N . ILE A 1 195 ? -1.076 3.055 -12.533 1.00 95.31 195 ILE A N 1
ATOM 1613 C CA . ILE A 1 195 ? 0.078 2.238 -12.934 1.00 95.31 195 ILE A CA 1
ATOM 1614 C C . ILE A 1 195 ? -0.285 1.369 -14.149 1.00 95.31 195 ILE A C 1
ATOM 1616 O O . ILE A 1 195 ? 0.484 1.319 -15.115 1.00 95.31 195 ILE A O 1
ATOM 1620 N N . PHE A 1 196 ? -1.463 0.740 -14.144 1.00 95.06 196 PHE A N 1
ATOM 1621 C CA . PHE A 1 196 ? -1.962 -0.085 -15.244 1.00 95.06 196 PHE A CA 1
ATOM 1622 C C . PHE A 1 196 ? -2.080 0.710 -16.548 1.00 95.06 196 PHE A C 1
ATOM 1624 O O . PHE A 1 196 ? -1.539 0.296 -17.577 1.00 95.06 196 PHE A O 1
ATOM 1631 N N . LEU A 1 197 ? -2.726 1.880 -16.509 1.00 95.19 197 LEU A N 1
ATOM 1632 C CA . LEU A 1 197 ? -2.884 2.761 -17.668 1.00 95.19 197 LEU A CA 1
ATOM 1633 C C . LEU A 1 197 ? -1.531 3.249 -18.187 1.00 95.19 197 LEU A C 1
ATOM 1635 O O . LEU A 1 197 ? -1.307 3.268 -19.399 1.00 95.19 197 LEU A O 1
ATOM 1639 N N . LYS A 1 198 ? -0.597 3.583 -17.290 1.00 94.25 198 LYS A N 1
ATOM 1640 C CA . LYS A 1 198 ? 0.756 4.003 -17.675 1.00 94.25 198 LYS A CA 1
ATOM 1641 C C . LYS A 1 198 ? 1.492 2.906 -18.440 1.00 94.25 198 LYS A C 1
ATOM 1643 O O . LYS A 1 198 ? 2.115 3.202 -19.457 1.00 94.25 198 LYS A O 1
ATOM 1648 N N . ILE A 1 199 ? 1.387 1.656 -17.991 1.00 92.81 199 ILE A N 1
ATOM 1649 C CA . ILE A 1 199 ? 2.006 0.499 -18.653 1.00 92.81 199 ILE A CA 1
ATOM 1650 C C . ILE A 1 199 ? 1.315 0.176 -19.973 1.00 92.81 199 ILE A C 1
ATOM 1652 O O . ILE A 1 199 ? 1.998 -0.015 -20.977 1.00 92.81 199 ILE A O 1
ATOM 1656 N N . ARG A 1 200 ? -0.023 0.172 -19.997 1.00 92.81 200 ARG A N 1
ATOM 1657 C CA . ARG A 1 200 ? -0.809 -0.065 -21.215 1.00 92.81 200 ARG A CA 1
ATOM 1658 C C . ARG A 1 200 ? -0.444 0.944 -22.301 1.00 92.81 200 ARG A C 1
ATOM 1660 O O . ARG A 1 200 ? -0.068 0.553 -23.403 1.00 92.81 200 ARG A O 1
ATOM 1667 N N . ASN A 1 201 ? -0.479 2.234 -21.970 1.00 93.06 201 ASN A N 1
ATOM 1668 C CA . ASN A 1 201 ? -0.106 3.308 -22.891 1.00 93.06 201 ASN A CA 1
ATOM 1669 C C . ASN A 1 201 ? 1.364 3.209 -23.304 1.00 93.06 201 ASN A C 1
ATOM 1671 O O . ASN A 1 201 ? 1.714 3.513 -24.441 1.00 93.06 201 ASN A O 1
ATOM 1675 N N . GLY A 1 202 ? 2.224 2.760 -22.393 1.00 91.44 202 GLY A N 1
ATOM 1676 C CA . GLY A 1 202 ? 3.628 2.513 -22.667 1.00 91.44 202 GLY A CA 1
ATOM 1677 C C . GLY A 1 202 ? 3.897 1.416 -23.685 1.00 91.44 202 GLY A C 1
ATOM 1678 O O . GLY A 1 202 ? 4.692 1.606 -24.604 1.00 91.44 202 GLY A O 1
ATOM 1679 N N . LYS A 1 203 ? 3.199 0.287 -23.550 1.00 88.12 203 LYS A N 1
ATOM 1680 C CA . LYS A 1 203 ? 3.260 -0.824 -24.506 1.00 88.12 203 LYS A CA 1
ATOM 1681 C C . LYS A 1 203 ? 2.675 -0.422 -25.863 1.00 88.12 203 LYS A C 1
ATOM 1683 O O . LYS A 1 203 ? 3.298 -0.712 -26.877 1.00 88.12 203 LYS A O 1
ATOM 1688 N N . LEU A 1 204 ? 1.556 0.314 -25.888 1.00 90.38 204 LEU A N 1
ATOM 1689 C CA . LEU A 1 204 ? 0.978 0.856 -27.130 1.00 90.38 204 LEU A CA 1
ATOM 1690 C C . LEU A 1 204 ? 1.948 1.795 -27.863 1.00 90.38 204 LEU A C 1
ATOM 1692 O O . LEU A 1 204 ? 2.055 1.738 -29.082 1.00 90.38 204 LEU A O 1
ATOM 1696 N N . LYS A 1 205 ? 2.697 2.618 -27.119 1.00 92.69 205 LYS A N 1
ATOM 1697 C CA . LYS A 1 205 ? 3.734 3.516 -27.656 1.00 92.69 205 LYS A CA 1
ATOM 1698 C C . LYS A 1 205 ? 5.095 2.840 -27.872 1.00 92.69 205 LYS A C 1
ATOM 1700 O O . LYS A 1 205 ? 6.072 3.549 -28.087 1.00 92.69 205 LYS A O 1
ATOM 1705 N N . GLN A 1 206 ? 5.177 1.510 -27.768 1.00 89.56 206 GLN A N 1
ATOM 1706 C CA . GLN A 1 206 ? 6.410 0.732 -27.934 1.00 89.56 206 GLN A CA 1
ATOM 1707 C C . GLN A 1 206 ? 7.584 1.291 -27.113 1.00 89.56 206 GLN A C 1
ATOM 1709 O O . GLN A 1 206 ? 8.614 1.702 -27.648 1.00 89.56 206 GLN A O 1
ATOM 1714 N N . TRP A 1 207 ? 7.420 1.345 -25.787 1.00 91.56 207 TRP A N 1
ATOM 1715 C CA . TRP A 1 207 ? 8.488 1.767 -24.882 1.00 91.56 207 TRP A CA 1
ATOM 1716 C C . TRP A 1 207 ? 9.842 1.135 -25.212 1.00 91.56 207 TRP A C 1
ATOM 1718 O O . TRP A 1 207 ? 9.958 -0.069 -25.423 1.00 91.56 207 TRP A O 1
ATOM 1728 N N . SER A 1 208 ? 10.892 1.958 -25.153 1.00 88.25 208 SER A N 1
ATOM 1729 C CA . SER A 1 208 ? 12.259 1.449 -25.195 1.00 88.25 208 SER A CA 1
ATOM 1730 C C . SER A 1 208 ? 12.503 0.456 -24.054 1.00 88.25 208 SER A C 1
ATOM 1732 O O . SER A 1 208 ? 11.952 0.601 -22.954 1.00 88.25 208 SER A O 1
ATOM 1734 N N . ILE A 1 209 ? 13.422 -0.485 -24.276 1.00 83.44 209 ILE A N 1
ATOM 1735 C CA . ILE A 1 209 ? 13.836 -1.472 -23.270 1.00 83.44 209 ILE A CA 1
ATOM 1736 C C . ILE A 1 209 ? 14.237 -0.824 -21.932 1.00 83.44 209 ILE A C 1
ATOM 1738 O O . ILE A 1 209 ? 13.959 -1.358 -20.861 1.00 83.44 209 ILE A O 1
ATOM 1742 N N . PHE A 1 210 ? 14.832 0.374 -21.962 1.00 82.88 210 PHE A N 1
ATOM 1743 C CA . PHE A 1 210 ? 15.226 1.104 -20.756 1.00 82.88 210 PHE A CA 1
ATOM 1744 C C . PHE A 1 210 ? 14.039 1.626 -19.948 1.00 82.88 210 PHE A C 1
ATOM 1746 O O . PHE A 1 210 ? 14.131 1.718 -18.723 1.00 82.88 210 PHE A O 1
ATOM 1753 N N . THR A 1 211 ? 12.947 1.999 -20.613 1.00 85.19 211 THR A N 1
ATOM 1754 C CA . THR A 1 211 ? 11.717 2.422 -19.939 1.00 85.19 211 THR A CA 1
ATOM 1755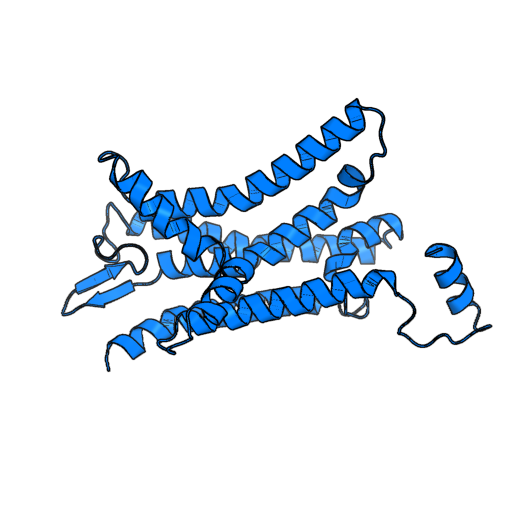 C C . THR A 1 211 ? 10.987 1.211 -19.384 1.00 85.19 211 THR A C 1
ATOM 1757 O O . THR A 1 211 ? 10.558 1.245 -18.235 1.00 85.19 211 THR A O 1
ATOM 1760 N N . GLU A 1 212 ? 10.916 0.126 -20.151 1.00 83.88 212 GLU A N 1
ATOM 1761 C CA . GLU A 1 212 ? 10.270 -1.113 -19.723 1.00 83.88 212 GLU A CA 1
ATOM 1762 C C . GLU A 1 212 ? 10.930 -1.719 -18.478 1.00 83.88 212 GLU A C 1
ATOM 1764 O O . GLU A 1 212 ? 10.244 -2.081 -17.521 1.00 83.88 212 GLU A O 1
ATOM 1769 N N . ILE A 1 213 ? 12.265 -1.710 -18.424 1.00 83.12 213 ILE A N 1
ATOM 1770 C CA . ILE A 1 213 ? 13.029 -2.166 -17.257 1.00 83.12 213 ILE A CA 1
ATOM 1771 C C . ILE A 1 213 ? 12.634 -1.415 -15.970 1.00 83.12 213 ILE A C 1
ATOM 1773 O O . ILE A 1 213 ? 12.659 -2.003 -14.893 1.00 83.12 213 ILE A O 1
ATOM 1777 N N . LYS A 1 214 ? 12.214 -0.143 -16.040 1.00 86.81 214 LYS A N 1
ATOM 1778 C CA . LYS A 1 214 ? 11.775 0.608 -14.844 1.00 86.81 214 LYS A CA 1
ATOM 1779 C C . LYS A 1 214 ? 10.482 0.053 -14.235 1.00 86.81 214 LYS A C 1
ATOM 1781 O O . LYS A 1 214 ? 10.211 0.306 -13.063 1.00 86.81 214 LYS A O 1
ATOM 1786 N N . TYR A 1 215 ? 9.714 -0.706 -15.009 1.00 88.94 215 TYR A N 1
ATOM 1787 C CA . TYR A 1 215 ? 8.479 -1.376 -14.603 1.00 88.94 215 TYR A CA 1
ATOM 1788 C C . TYR A 1 215 ? 8.662 -2.897 -14.496 1.00 88.94 215 TYR A C 1
ATOM 1790 O O . TYR A 1 215 ? 7.679 -3.620 -14.340 1.00 88.94 215 TYR A O 1
ATOM 1798 N N . SER A 1 216 ? 9.910 -3.391 -14.534 1.00 83.31 216 SER A N 1
ATOM 1799 C CA . SER A 1 216 ? 10.224 -4.825 -14.609 1.00 83.31 216 SER A CA 1
ATOM 1800 C C . SER A 1 216 ? 9.579 -5.652 -13.505 1.00 83.31 216 SER A C 1
ATOM 1802 O O . SER A 1 216 ? 9.267 -6.811 -13.730 1.00 83.31 216 SER A O 1
ATOM 1804 N N . ILE A 1 217 ? 9.346 -5.071 -12.327 1.00 84.62 217 ILE A N 1
ATOM 1805 C CA . ILE A 1 217 ? 8.799 -5.792 -11.174 1.00 84.62 217 ILE A CA 1
ATOM 1806 C C . ILE A 1 217 ? 7.353 -6.267 -11.378 1.00 84.62 217 ILE A C 1
ATOM 1808 O O . ILE A 1 217 ? 6.952 -7.304 -10.849 1.00 84.62 217 ILE A O 1
ATOM 1812 N N . ILE A 1 218 ? 6.590 -5.549 -12.205 1.00 87.19 218 ILE A N 1
ATOM 1813 C CA . ILE A 1 218 ? 5.220 -5.924 -12.576 1.00 87.19 218 ILE A CA 1
ATOM 1814 C C . ILE A 1 218 ? 5.256 -7.097 -13.556 1.00 87.19 218 ILE A C 1
ATOM 1816 O O . ILE A 1 218 ? 4.456 -8.021 -13.467 1.00 87.19 218 ILE A O 1
ATOM 1820 N N . PHE A 1 219 ? 6.240 -7.112 -14.451 1.00 82.69 219 PHE A N 1
ATOM 1821 C CA . PHE A 1 219 ? 6.436 -8.209 -15.396 1.00 82.69 219 PHE A CA 1
ATOM 1822 C C . PHE A 1 219 ? 7.183 -9.402 -14.777 1.00 82.69 219 PHE A C 1
ATOM 1824 O O . PHE A 1 219 ? 7.142 -10.499 -15.324 1.00 82.69 219 PHE A O 1
ATOM 1831 N N . ALA A 1 220 ? 7.859 -9.219 -13.638 1.00 78.69 220 ALA A N 1
ATOM 1832 C CA . ALA A 1 220 ? 8.681 -10.248 -13.014 1.00 78.69 220 ALA A CA 1
ATOM 1833 C C . ALA A 1 220 ? 7.842 -11.484 -12.657 1.00 78.69 220 ALA A C 1
ATOM 1835 O O . ALA A 1 220 ? 6.901 -11.401 -11.862 1.00 78.69 220 ALA A O 1
ATOM 1836 N N . GLY A 1 221 ? 8.216 -12.627 -13.239 1.00 72.38 221 GLY A N 1
ATOM 1837 C CA . GLY A 1 221 ? 7.547 -13.917 -13.043 1.00 72.38 221 GLY A CA 1
ATOM 1838 C C . GLY A 1 221 ? 6.400 -14.191 -14.019 1.00 72.38 221 GLY A C 1
ATOM 1839 O O . GLY A 1 221 ? 5.852 -15.289 -14.012 1.00 72.38 221 GLY A O 1
ATOM 1840 N N . HIS A 1 222 ? 6.069 -13.241 -14.897 1.00 75.31 222 HIS A N 1
ATOM 1841 C CA . HIS A 1 222 ? 5.029 -13.386 -15.911 1.00 75.31 222 HIS A CA 1
ATOM 1842 C C . HIS A 1 222 ? 5.598 -13.166 -17.317 1.00 75.31 222 HIS A C 1
ATOM 1844 O O . HIS A 1 222 ? 6.585 -12.458 -17.514 1.00 75.31 222 HIS A O 1
ATOM 1850 N N . LYS A 1 223 ? 4.960 -13.753 -18.337 1.00 72.94 223 LYS A N 1
ATOM 1851 C CA . LYS A 1 223 ? 5.221 -13.325 -19.722 1.00 72.94 223 LYS A CA 1
ATOM 1852 C C . LYS A 1 223 ? 4.724 -11.883 -19.861 1.00 72.94 223 LYS A C 1
ATOM 1854 O O . LYS A 1 223 ? 3.662 -11.568 -19.336 1.00 72.94 223 LYS A O 1
ATOM 1859 N N . GLU A 1 224 ? 5.429 -11.030 -20.601 1.00 73.25 224 GLU A N 1
ATOM 1860 C CA . GLU A 1 224 ? 5.099 -9.595 -20.712 1.00 73.25 224 GLU A CA 1
ATOM 1861 C C . GLU A 1 224 ? 3.640 -9.324 -21.110 1.00 73.25 224 GLU A C 1
ATOM 1863 O O . GLU A 1 224 ? 3.025 -8.389 -20.607 1.00 73.25 224 GLU A O 1
ATOM 1868 N N . LYS A 1 225 ? 3.050 -10.184 -21.953 1.00 79.12 225 LYS A N 1
ATOM 1869 C CA . LYS A 1 225 ? 1.635 -10.114 -22.360 1.00 79.12 225 LYS A CA 1
ATOM 1870 C C . LYS A 1 225 ? 0.623 -10.286 -21.216 1.00 79.12 225 LYS A C 1
ATOM 1872 O O . LYS A 1 225 ? -0.548 -9.975 -21.386 1.00 79.12 225 LYS A O 1
ATOM 1877 N N . PHE A 1 226 ? 1.064 -10.788 -20.067 1.00 85.31 226 PHE A N 1
ATOM 1878 C CA . PHE A 1 226 ? 0.243 -11.152 -18.913 1.00 85.31 226 PHE A CA 1
ATOM 1879 C C . PHE A 1 226 ? 0.439 -10.215 -17.714 1.00 85.31 226 PHE A C 1
ATOM 1881 O O . PHE A 1 226 ? 0.125 -10.578 -16.587 1.00 85.31 226 PHE A O 1
ATOM 1888 N N . TYR A 1 227 ? 0.920 -8.990 -17.942 1.00 87.25 227 TYR A N 1
ATOM 1889 C CA . TYR A 1 227 ? 1.179 -8.006 -16.882 1.00 87.25 227 TYR A CA 1
ATOM 1890 C C . TYR A 1 227 ? -0.055 -7.624 -16.045 1.00 87.25 227 TYR A C 1
ATOM 1892 O O . TYR A 1 227 ? 0.083 -7.172 -14.912 1.00 87.25 227 TYR A O 1
ATOM 1900 N N . TYR A 1 228 ? -1.263 -7.801 -16.588 1.00 90.31 228 TYR A N 1
ATOM 1901 C CA . TYR A 1 228 ? -2.517 -7.515 -15.891 1.00 90.31 228 TYR A CA 1
ATOM 1902 C C . TYR A 1 228 ? -2.747 -8.420 -14.667 1.00 90.31 228 TYR A C 1
ATOM 1904 O O . TYR A 1 228 ? -3.464 -8.025 -13.748 1.00 90.31 228 TYR A O 1
ATOM 1912 N N . TRP A 1 229 ? -2.113 -9.599 -14.613 1.00 89.69 229 TRP A N 1
ATOM 1913 C CA . TRP A 1 229 ? -2.253 -10.540 -13.496 1.00 89.69 229 TRP A CA 1
ATOM 1914 C C . TRP A 1 229 ? -1.764 -9.981 -12.163 1.00 89.69 229 TRP A C 1
ATOM 1916 O O . TRP A 1 229 ? -2.312 -10.338 -11.125 1.00 89.69 229 TRP A O 1
ATOM 1926 N N . GLU A 1 230 ? -0.793 -9.069 -12.170 1.00 90.00 230 GLU A N 1
ATOM 1927 C CA . GLU A 1 230 ? -0.359 -8.411 -10.936 1.00 90.00 230 GLU A CA 1
ATOM 1928 C C . GLU A 1 230 ? -1.460 -7.548 -10.324 1.00 90.00 230 GLU A C 1
ATOM 1930 O O . GLU A 1 230 ? -1.675 -7.579 -9.117 1.00 90.00 230 GLU A O 1
ATOM 1935 N N . PHE A 1 231 ? -2.227 -6.846 -11.154 1.00 93.06 231 PHE A N 1
ATOM 1936 C CA . PHE A 1 231 ? -3.363 -6.050 -10.695 1.00 93.06 231 PHE A CA 1
ATOM 1937 C C . PHE A 1 231 ? -4.516 -6.945 -10.231 1.00 93.06 231 PHE A C 1
ATOM 1939 O O . PHE A 1 231 ? -5.128 -6.671 -9.201 1.00 93.06 231 PHE A O 1
ATOM 1946 N N . GLY A 1 232 ? -4.751 -8.064 -10.927 1.00 93.12 232 GLY A N 1
ATOM 1947 C CA . GLY A 1 232 ? -5.690 -9.096 -10.475 1.00 93.12 232 GLY A CA 1
ATOM 1948 C C . GLY A 1 232 ? -5.309 -9.678 -9.110 1.00 93.12 232 GLY A C 1
ATOM 1949 O O . GLY A 1 232 ? -6.168 -9.839 -8.246 1.00 93.12 232 GLY A O 1
ATOM 1950 N N . LYS A 1 233 ? -4.014 -9.914 -8.865 1.00 90.50 233 LYS A N 1
ATOM 1951 C CA . LYS A 1 233 ? -3.504 -10.370 -7.565 1.00 90.50 233 LYS A CA 1
ATOM 1952 C C . LYS A 1 233 ? -3.741 -9.335 -6.463 1.00 90.50 233 LYS A C 1
ATOM 1954 O O . LYS A 1 233 ? -4.121 -9.721 -5.361 1.00 90.50 233 LYS A O 1
ATOM 1959 N N . LEU A 1 234 ? -3.548 -8.042 -6.740 1.00 92.94 234 LEU A N 1
ATOM 1960 C CA . LEU A 1 234 ? -3.852 -6.973 -5.779 1.00 92.94 234 LEU A CA 1
ATOM 1961 C C . LEU A 1 234 ? -5.341 -6.944 -5.413 1.00 92.94 234 LEU A C 1
ATOM 1963 O O . LEU A 1 234 ? -5.664 -6.914 -4.228 1.00 92.94 234 LEU A O 1
ATOM 1967 N N . ALA A 1 235 ? -6.229 -7.037 -6.407 1.00 94.00 235 ALA A N 1
ATOM 1968 C CA . ALA A 1 235 ? -7.674 -7.102 -6.179 1.00 94.00 235 ALA A CA 1
ATOM 1969 C C . ALA A 1 235 ? -8.076 -8.351 -5.371 1.00 94.00 235 ALA A C 1
ATOM 1971 O O . ALA A 1 235 ? -8.850 -8.270 -4.420 1.00 94.00 235 ALA A O 1
ATOM 1972 N N . TYR A 1 236 ? -7.503 -9.511 -5.695 1.00 92.31 236 TYR A N 1
ATOM 1973 C CA . TYR A 1 236 ? -7.726 -10.742 -4.937 1.00 92.31 236 TYR A CA 1
ATOM 1974 C C . TYR A 1 236 ? -7.263 -10.614 -3.477 1.00 92.31 236 TYR A C 1
ATOM 1976 O O . TYR A 1 236 ? -8.009 -10.953 -2.559 1.00 92.31 236 TYR A O 1
ATOM 1984 N N . LYS A 1 237 ? -6.064 -10.058 -3.244 1.00 89.94 237 LYS A N 1
ATOM 1985 C CA . LYS A 1 237 ? -5.554 -9.796 -1.889 1.00 89.94 237 LYS A CA 1
ATOM 1986 C C . LYS A 1 237 ? -6.475 -8.858 -1.110 1.00 89.94 237 LYS A C 1
ATOM 1988 O O . LYS A 1 237 ? -6.756 -9.143 0.048 1.00 89.94 237 LYS A O 1
ATOM 1993 N N . SER A 1 238 ? -6.962 -7.772 -1.717 1.00 92.62 238 SER A N 1
ATOM 1994 C CA . SER A 1 238 ? -7.865 -6.850 -1.016 1.00 92.62 238 SER A CA 1
ATOM 1995 C C . SER A 1 238 ? -9.185 -7.519 -0.636 1.00 92.62 238 SER A C 1
ATOM 1997 O O . SER A 1 238 ? -9.655 -7.322 0.479 1.00 92.62 238 SER A O 1
ATOM 1999 N N . ILE A 1 239 ? -9.740 -8.362 -1.516 1.00 92.56 239 ILE A N 1
ATOM 2000 C CA . ILE A 1 239 ? -10.949 -9.142 -1.220 1.00 92.56 239 ILE A CA 1
ATOM 2001 C C . ILE A 1 239 ? -10.700 -10.078 -0.032 1.00 92.56 239 ILE A C 1
ATOM 2003 O O . ILE A 1 239 ? -11.502 -10.077 0.898 1.00 92.56 239 ILE A O 1
ATOM 2007 N N . ILE A 1 240 ? -9.594 -10.834 -0.016 1.00 89.75 240 ILE A N 1
ATOM 2008 C CA . ILE A 1 240 ? -9.263 -11.714 1.121 1.00 89.75 240 ILE A CA 1
ATOM 2009 C C . ILE A 1 240 ? -9.174 -10.918 2.420 1.00 89.75 240 ILE A C 1
ATOM 2011 O O . ILE A 1 240 ? -9.749 -11.333 3.420 1.00 89.75 240 ILE A O 1
ATOM 2015 N N . ILE A 1 241 ? -8.455 -9.795 2.415 1.00 88.88 241 ILE A N 1
ATOM 2016 C CA . ILE A 1 241 ? -8.216 -9.001 3.626 1.00 88.88 241 ILE A CA 1
ATOM 2017 C C . ILE A 1 241 ? -9.530 -8.460 4.188 1.00 88.88 241 ILE A C 1
ATOM 2019 O O . ILE A 1 241 ? -9.797 -8.629 5.375 1.00 88.88 241 ILE A O 1
ATOM 2023 N N . ILE A 1 242 ? -10.363 -7.855 3.338 1.00 89.31 242 ILE A N 1
ATOM 2024 C CA . ILE A 1 242 ? -11.653 -7.293 3.753 1.00 89.31 242 ILE A CA 1
ATOM 2025 C C . ILE A 1 242 ? -12.555 -8.403 4.302 1.00 89.31 242 ILE A C 1
ATOM 2027 O O . ILE A 1 242 ? -13.092 -8.265 5.397 1.00 89.31 242 ILE A O 1
ATOM 2031 N N . ASN A 1 243 ? -12.662 -9.535 3.597 1.00 88.00 243 ASN A N 1
ATOM 2032 C CA . ASN A 1 243 ? -13.458 -10.666 4.075 1.00 88.00 243 ASN A CA 1
ATOM 2033 C C . ASN A 1 243 ? -12.915 -11.230 5.391 1.00 88.00 243 ASN A C 1
ATOM 2035 O O . ASN A 1 243 ? -13.695 -11.489 6.296 1.00 88.00 243 ASN A O 1
ATOM 2039 N N . SER A 1 244 ? -11.597 -11.388 5.533 1.00 84.88 244 SER A N 1
ATOM 2040 C CA . SER A 1 244 ? -10.968 -11.880 6.766 1.00 84.88 244 SER A CA 1
ATOM 2041 C C . SER A 1 244 ? -11.344 -11.034 7.981 1.00 84.88 244 SER A C 1
ATOM 2043 O O . SER A 1 244 ? -11.594 -11.585 9.049 1.00 84.88 244 SER A O 1
ATOM 2045 N N . ILE A 1 245 ? -11.381 -9.711 7.818 1.00 83.25 245 ILE A N 1
ATOM 2046 C CA . ILE A 1 245 ? -11.719 -8.768 8.890 1.00 83.25 245 ILE A CA 1
ATOM 2047 C C . ILE A 1 245 ? -13.216 -8.841 9.220 1.00 83.25 245 ILE A C 1
ATOM 2049 O O . ILE A 1 245 ? -13.579 -8.895 10.392 1.00 83.25 245 ILE A O 1
ATOM 2053 N N . LEU A 1 246 ? -14.079 -8.938 8.204 1.00 80.75 246 LEU A N 1
ATOM 2054 C CA . LEU A 1 246 ? -15.518 -9.144 8.405 1.00 80.75 246 LEU A CA 1
ATOM 2055 C C . LEU A 1 246 ? -15.812 -10.487 9.099 1.00 80.75 246 LEU A C 1
ATOM 2057 O O . LEU A 1 246 ? -16.615 -10.545 10.023 1.00 80.75 246 LEU A O 1
ATOM 2061 N N . PHE A 1 247 ? -15.126 -11.569 8.715 1.00 78.12 247 PHE A N 1
ATOM 2062 C CA . PHE A 1 247 ? -15.304 -12.893 9.322 1.00 78.12 247 PHE A CA 1
ATOM 2063 C C . PHE A 1 247 ? -14.848 -12.962 10.781 1.00 78.12 247 PHE A C 1
ATOM 2065 O O . PHE A 1 247 ? -15.400 -13.757 11.544 1.00 78.12 247 PHE A O 1
ATOM 2072 N N . GLN A 1 248 ? -13.875 -12.142 11.188 1.00 71.12 248 GLN A N 1
ATOM 2073 C CA . GLN A 1 248 ? -13.419 -12.087 12.577 1.00 71.12 248 GLN A CA 1
ATOM 2074 C C . GLN A 1 248 ? -14.557 -11.712 13.542 1.00 71.12 248 GLN A C 1
ATOM 2076 O O . GLN A 1 248 ? -14.581 -12.217 14.664 1.00 71.12 248 GLN A O 1
ATOM 2081 N N . GLN A 1 249 ? -15.535 -10.914 13.093 1.00 63.22 249 GLN A N 1
ATOM 2082 C CA . GLN A 1 249 ? -16.726 -10.579 13.882 1.00 63.22 249 GLN A CA 1
ATOM 2083 C C . GLN A 1 249 ? -17.512 -11.836 14.289 1.00 63.22 249 GLN A C 1
ATOM 2085 O O . GLN A 1 249 ? -17.893 -11.979 15.444 1.00 63.22 249 GLN A O 1
ATOM 2090 N N . ASN A 1 250 ? -17.696 -12.789 13.368 1.00 59.03 250 ASN A N 1
ATOM 2091 C CA . ASN A 1 250 ? -18.539 -13.968 13.594 1.00 59.03 250 ASN A CA 1
ATOM 2092 C C . ASN A 1 250 ? -17.913 -15.007 14.538 1.00 59.03 250 ASN A C 1
ATOM 2094 O O . ASN A 1 250 ? -18.635 -15.813 15.122 1.00 59.03 250 ASN A O 1
ATOM 2098 N N . LEU A 1 251 ? -16.583 -15.027 14.674 1.00 56.44 251 LEU A N 1
ATOM 2099 C CA . LEU A 1 251 ? -15.877 -15.993 15.526 1.00 56.44 251 LEU A CA 1
ATOM 2100 C C . LEU A 1 251 ? -15.835 -15.577 17.000 1.00 56.44 251 LEU A C 1
ATOM 2102 O O . LEU A 1 251 ? -15.766 -16.455 17.848 1.00 56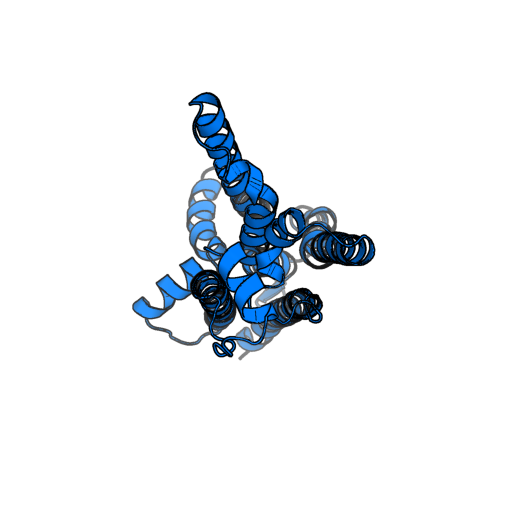.44 251 LEU A O 1
ATOM 2106 N N . LEU A 1 252 ? -15.912 -14.278 17.312 1.00 52.28 252 LEU A N 1
ATOM 2107 C CA . LEU A 1 252 ? -15.986 -13.782 18.698 1.00 52.28 252 LEU A CA 1
ATOM 2108 C C . LEU A 1 252 ? -17.351 -14.051 19.365 1.00 52.28 252 LEU A C 1
ATOM 2110 O O . LEU A 1 252 ? -17.491 -13.849 20.566 1.00 52.28 252 LEU A O 1
ATOM 2114 N N . TYR A 1 253 ? -18.335 -14.521 18.592 1.00 44.47 253 TYR A N 1
ATOM 2115 C CA . TYR A 1 253 ? -19.688 -14.876 19.035 1.00 44.47 253 TYR A CA 1
ATOM 2116 C C . TYR A 1 253 ? -19.891 -16.372 19.342 1.00 44.47 253 TYR A C 1
ATOM 2118 O O . TYR A 1 253 ? -21.013 -16.780 19.647 1.00 44.47 253 TYR A O 1
ATOM 2126 N N . LYS A 1 254 ? -18.840 -17.195 19.259 1.00 38.00 254 LYS A N 1
ATOM 2127 C CA . LYS A 1 254 ? -18.849 -18.598 19.704 1.00 38.00 254 LYS A CA 1
ATOM 2128 C C . LYS A 1 254 ? -17.897 -18.795 20.869 1.00 38.00 254 LYS A C 1
ATOM 2130 O O . LYS A 1 254 ? -18.282 -19.566 21.772 1.00 38.00 254 LYS A O 1
#